Protein AF-A0A9E4BIH4-F1 (afdb_monomer_lite)

pLDDT: mean 83.3, std 16.97, range [26.47, 98.69]

Radius of gyration: 19.56 Å; chains: 1; bounding box: 43×48×50 Å

Foldseek 3Di:
DPDDDDDDDPLPPDDLDALVLQVVLVQFADPPPPDRQSGWDQKDKDFFDPVCALVNDLHSLFGMKIWTYRPQGLDIWIWTDNDPSDSDTHTGQTSDQPDLLAHDRHAEGLCLCHVQSWDAAEDRKIFGRDKGNWDWDQDPPVQKIKIWIWTQTPLGTWIWIWIANRSGHQDDVVSSGDPPTHTHRAQAEPAGNWDWDDAPRFIWIAGWLGWIKHFPDRVCNRDAPPPRDRDDYRIYTFPDGPSNVVCVVVVQADPVDVVTGFGWDNWDWDQDPVSFKIKIWTWTPPDVVIDIAIDIDGDDPPPRHDDDDDDDDDGDD

Secondary structure (DSSP, 8-state):
----------SSSS-SS-HHHHHHTT-SS-TTSSS-----EEEEEEEPPTTS-GGGSSSTT--EEEEEE-TT-SEEEEEEESSTT-S-PEEES-S----TTS-SSTTEEGGGT-TTSEEEEETTEEEEEEEEEEEEEEETTTTEEEEEEEEEETTEEEEEEEEESSSS--S-GGGT--TT-EE-SS--BSSSS-EEEEETTEEEEE-GGG-EEEESSTT-SSSPPTT--TTS-SEEE-S--HHHHHHHHTTSBSTTSGGGBT-EEEEEEEE-TTSSEEEEEEEETT-SS---EEEEEE--SS-SS--------PPP-

Structure (mmCIF, N/CA/C/O backbone):
data_AF-A0A9E4BIH4-F1
#
_entry.id   AF-A0A9E4BIH4-F1
#
loop_
_atom_site.group_PDB
_atom_site.id
_atom_site.type_symbol
_atom_site.label_atom_id
_atom_site.label_alt_id
_atom_site.label_comp_id
_atom_site.label_asym_id
_atom_site.label_entity_id
_atom_site.label_seq_id
_atom_site.pdbx_PDB_ins_code
_atom_site.Cartn_x
_atom_site.Cartn_y
_atom_site.Cartn_z
_atom_site.occupancy
_atom_site.B_iso_or_equiv
_atom_site.auth_seq_id
_atom_site.auth_comp_id
_atom_site.auth_asym_id
_atom_site.auth_atom_id
_atom_site.pdbx_PDB_model_num
ATOM 1 N N . MET A 1 1 ? -8.345 -24.250 -25.964 1.00 42.62 1 MET A N 1
ATOM 2 C CA . MET A 1 1 ? -8.417 -22.927 -25.323 1.00 42.62 1 MET A CA 1
ATOM 3 C C . MET A 1 1 ? -9.884 -22.653 -25.064 1.00 42.62 1 MET A C 1
ATOM 5 O O . MET A 1 1 ? -10.616 -22.412 -26.015 1.00 42.62 1 MET A O 1
ATOM 9 N N . SER A 1 2 ? -10.343 -22.868 -23.833 1.00 42.22 2 SER A N 1
ATOM 10 C CA . SER A 1 2 ? -11.682 -22.454 -23.413 1.00 42.22 2 SER A CA 1
ATOM 11 C C . SER A 1 2 ? -11.718 -20.931 -23.418 1.00 42.22 2 SER A C 1
ATOM 13 O O . SER A 1 2 ? -10.857 -20.296 -22.816 1.00 42.22 2 SER A O 1
ATOM 15 N N . GLU A 1 3 ? -12.660 -20.357 -24.153 1.00 42.28 3 GLU A N 1
ATOM 16 C CA . GLU A 1 3 ? -12.868 -18.915 -24.219 1.00 42.28 3 GLU A CA 1
ATOM 17 C C . GLU A 1 3 ? -13.318 -18.440 -22.829 1.00 42.28 3 GLU A C 1
ATOM 19 O O . GLU A 1 3 ? -14.402 -18.796 -22.367 1.00 42.28 3 GLU A O 1
ATOM 24 N N . VAL A 1 4 ? -12.451 -17.723 -22.110 1.00 47.28 4 VAL A N 1
ATOM 25 C CA . VAL A 1 4 ? -12.802 -17.159 -20.803 1.00 47.28 4 VAL A CA 1
ATOM 26 C C . VAL A 1 4 ? -13.760 -15.999 -21.046 1.00 47.28 4 VAL A C 1
ATOM 28 O O . VAL A 1 4 ? -13.369 -14.930 -21.510 1.00 47.28 4 VAL A O 1
ATOM 31 N N . THR A 1 5 ? -15.037 -16.206 -20.744 1.00 43.12 5 THR A N 1
ATOM 32 C CA . THR A 1 5 ? -16.046 -15.149 -20.791 1.00 43.12 5 THR A CA 1
ATOM 33 C C . THR A 1 5 ? -15.999 -14.342 -19.499 1.00 43.12 5 THR A C 1
ATOM 35 O O . THR A 1 5 ? -16.536 -14.773 -18.481 1.00 43.12 5 THR A O 1
ATOM 38 N N . TYR A 1 6 ? -15.382 -13.163 -19.530 1.00 47.50 6 TYR A N 1
ATOM 39 C CA . TYR A 1 6 ? -15.511 -12.174 -18.461 1.00 47.50 6 TYR A CA 1
ATOM 40 C C . TYR A 1 6 ? -16.608 -11.160 -18.808 1.00 47.50 6 TYR A C 1
ATOM 42 O O . TYR A 1 6 ? -16.825 -10.815 -19.971 1.00 47.50 6 TYR A O 1
ATOM 50 N N . ARG A 1 7 ? -17.316 -10.668 -17.788 1.00 47.75 7 ARG A N 1
ATOM 51 C CA . ARG A 1 7 ? -18.323 -9.613 -17.932 1.00 47.75 7 ARG A CA 1
ATOM 52 C C . ARG A 1 7 ? -17.860 -8.392 -17.149 1.00 47.75 7 ARG A C 1
ATOM 54 O O . ARG A 1 7 ? -17.782 -8.428 -15.927 1.00 47.75 7 ARG A O 1
ATOM 61 N N . VAL A 1 8 ? -17.544 -7.313 -17.861 1.00 57.03 8 VAL A N 1
ATOM 62 C CA . VAL A 1 8 ? -17.276 -6.010 -17.243 1.00 57.03 8 VAL A CA 1
ATOM 63 C C . VAL A 1 8 ? -18.603 -5.280 -17.105 1.00 57.03 8 VAL A C 1
ATOM 65 O O . VAL A 1 8 ? -19.233 -4.925 -18.102 1.00 57.03 8 VAL A O 1
ATOM 68 N N . GLU A 1 9 ? -19.041 -5.056 -15.871 1.00 60.88 9 GLU A N 1
ATOM 69 C CA . GLU A 1 9 ? -20.258 -4.303 -15.581 1.00 60.88 9 GLU A CA 1
ATOM 70 C C . GLU A 1 9 ? -19.911 -3.007 -14.865 1.00 60.88 9 GLU A C 1
ATOM 72 O O . GLU A 1 9 ? -19.199 -2.988 -13.861 1.00 60.88 9 GLU A O 1
ATOM 77 N N . LYS A 1 10 ? -20.443 -1.894 -15.370 1.00 63.91 10 LYS A N 1
ATOM 78 C CA . LYS A 1 10 ? -20.375 -0.631 -14.647 1.00 63.91 10 LYS A CA 1
ATOM 79 C C . LYS A 1 10 ? -21.415 -0.681 -13.536 1.00 63.91 10 LYS A C 1
ATOM 81 O O . LYS A 1 10 ? -22.599 -0.535 -13.818 1.00 63.91 10 LYS A O 1
ATOM 86 N N . LEU A 1 11 ? -20.963 -0.849 -12.297 1.00 69.19 11 LEU A N 1
ATOM 87 C CA . LEU A 1 11 ? -21.851 -1.103 -11.167 1.00 69.19 11 LEU A CA 1
ATOM 88 C C . LEU A 1 11 ? -22.938 -0.013 -10.999 1.00 69.19 11 LEU A C 1
ATOM 90 O O . LEU A 1 11 ? -24.119 -0.345 -10.932 1.00 69.19 11 LEU A O 1
ATOM 94 N N . HIS A 1 12 ? -22.584 1.286 -10.976 1.00 67.62 12 HIS A N 1
ATOM 95 C CA . HIS A 1 12 ? -23.546 2.352 -10.589 1.00 67.62 12 HIS A CA 1
ATOM 96 C C . HIS A 1 12 ? -23.521 3.623 -11.451 1.00 67.62 12 HIS A C 1
ATOM 98 O O . HIS A 1 12 ? -24.116 4.641 -11.099 1.00 67.62 12 HIS A O 1
ATOM 104 N N . GLY A 1 13 ? -22.808 3.632 -12.580 1.00 69.50 13 GLY A N 1
ATOM 105 C CA . GLY A 1 13 ? -22.765 4.799 -13.475 1.00 69.50 13 GLY A CA 1
ATOM 106 C C . GLY A 1 13 ? -21.946 6.004 -12.969 1.00 69.50 13 GLY A C 1
ATOM 107 O O . GLY A 1 13 ? -21.526 6.816 -13.7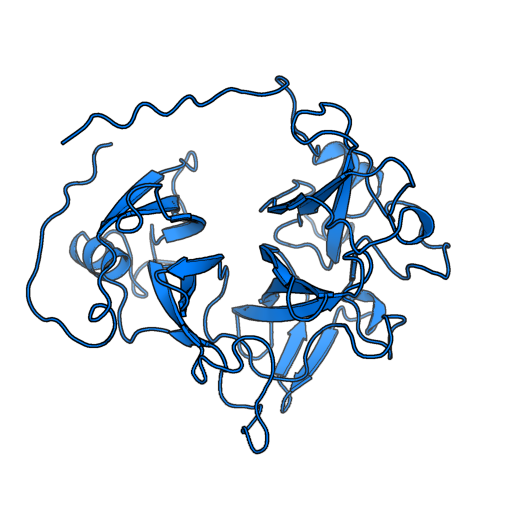98 1.00 69.50 13 GLY A O 1
ATOM 108 N N . ARG A 1 14 ? -21.658 6.086 -11.663 1.00 71.69 14 ARG A N 1
ATOM 109 C CA . ARG A 1 14 ? -20.930 7.166 -10.970 1.00 71.69 14 ARG A CA 1
ATOM 110 C C . ARG A 1 14 ? -19.632 6.648 -10.320 1.00 71.69 14 ARG A C 1
ATOM 112 O O . ARG A 1 14 ? -19.540 5.442 -10.089 1.00 71.69 14 ARG A O 1
ATOM 119 N N . PRO A 1 15 ? -18.632 7.512 -10.053 1.00 72.88 15 PRO A N 1
ATOM 120 C CA . PRO A 1 15 ? -17.458 7.135 -9.264 1.00 72.88 15 PRO A CA 1
ATOM 121 C C . PRO A 1 15 ? -17.858 6.682 -7.855 1.00 72.88 15 PRO A C 1
ATOM 123 O O . PRO A 1 15 ? -18.739 7.292 -7.257 1.00 72.88 15 PRO A O 1
ATOM 126 N N . ILE A 1 16 ? -17.195 5.646 -7.332 1.00 73.81 16 ILE A N 1
ATOM 127 C CA . ILE A 1 16 ? -17.392 5.160 -5.955 1.00 73.81 16 ILE A CA 1
ATOM 128 C C . ILE A 1 16 ? -16.900 6.196 -4.930 1.00 73.81 16 ILE A C 1
ATOM 130 O O . ILE A 1 16 ? -17.558 6.458 -3.930 1.00 73.81 16 ILE A O 1
ATOM 134 N N . VAL A 1 17 ? -15.751 6.816 -5.212 1.00 71.00 17 VAL A N 1
ATOM 135 C CA . VAL A 1 17 ? -15.247 7.998 -4.508 1.00 71.00 17 VAL A CA 1
ATOM 136 C C . VAL A 1 17 ? -14.987 9.072 -5.555 1.00 71.00 17 VAL A C 1
ATOM 138 O O . VAL A 1 17 ? -14.247 8.843 -6.514 1.00 71.00 17 VAL A O 1
ATOM 141 N N . ASP A 1 18 ? -15.603 10.240 -5.391 1.00 71.25 18 ASP A N 1
ATOM 142 C CA . ASP A 1 18 ? -15.412 11.377 -6.288 1.00 71.25 18 ASP A CA 1
ATOM 143 C C . ASP A 1 18 ? -14.262 12.267 -5.790 1.00 71.25 18 ASP A C 1
ATOM 145 O O . ASP A 1 18 ? -14.143 12.591 -4.605 1.00 71.25 18 ASP A O 1
ATOM 149 N N . GLY A 1 19 ? -13.420 12.734 -6.713 1.00 65.69 19 GLY A N 1
ATOM 150 C CA . GLY A 1 19 ? -12.407 13.730 -6.393 1.00 65.69 19 GLY A CA 1
ATOM 151 C C . GLY A 1 19 ? -12.990 15.060 -5.902 1.00 65.69 19 GLY A C 1
ATOM 152 O O . GLY A 1 19 ? -12.287 15.842 -5.256 1.00 65.69 19 GLY A O 1
ATOM 153 N N . SER A 1 20 ? -14.272 15.340 -6.169 1.00 71.56 20 SER A N 1
ATOM 154 C CA . SER A 1 20 ? -14.983 16.472 -5.568 1.00 71.56 20 SER A CA 1
ATOM 155 C C . SER A 1 20 ? -15.131 16.326 -4.047 1.00 71.56 20 SER A C 1
ATOM 157 O O . SER A 1 20 ? -14.879 17.299 -3.330 1.00 71.56 20 SER A O 1
ATOM 159 N N . ASP A 1 21 ? -15.409 15.121 -3.542 1.00 72.81 21 ASP A N 1
ATOM 160 C CA . ASP A 1 21 ? -15.479 14.835 -2.106 1.00 72.81 21 ASP A CA 1
ATOM 161 C C . ASP A 1 21 ? -14.114 14.974 -1.445 1.00 72.81 21 ASP A C 1
ATOM 163 O O . ASP A 1 21 ? -13.985 15.644 -0.419 1.00 72.81 21 ASP A O 1
ATOM 167 N N . VAL A 1 22 ? -13.072 14.439 -2.083 1.00 71.81 22 VAL A N 1
ATOM 168 C CA . VAL A 1 22 ? -11.684 14.554 -1.613 1.00 71.81 22 VAL A CA 1
ATOM 169 C C . VAL A 1 22 ? -11.251 16.020 -1.486 1.00 71.81 22 VAL A C 1
ATOM 171 O O . VAL A 1 22 ? -10.606 16.403 -0.504 1.00 71.81 22 VAL A O 1
ATOM 174 N N . ARG A 1 23 ? -11.631 16.869 -2.453 1.00 73.31 23 ARG A N 1
ATOM 175 C CA . ARG A 1 23 ? -11.381 18.321 -2.407 1.00 73.31 23 ARG A CA 1
ATOM 176 C C . ARG A 1 23 ? -12.194 19.001 -1.308 1.00 73.31 23 ARG A C 1
ATOM 178 O O . ARG A 1 23 ? -11.628 19.759 -0.521 1.00 73.31 23 ARG A O 1
ATOM 185 N N . ARG A 1 24 ? -13.500 18.726 -1.233 1.00 75.94 24 ARG A N 1
ATOM 186 C CA . ARG A 1 24 ? -14.423 19.313 -0.247 1.00 75.94 24 ARG A CA 1
ATOM 187 C C . ARG A 1 24 ? -13.993 19.007 1.186 1.00 75.94 24 ARG A C 1
ATOM 189 O O . ARG A 1 24 ? -14.020 19.895 2.032 1.00 75.94 24 ARG A O 1
ATOM 196 N N . LEU A 1 25 ? -13.567 17.774 1.439 1.00 74.81 25 LEU A N 1
ATOM 197 C CA . LEU A 1 25 ? -13.139 17.298 2.754 1.00 74.81 25 LEU A CA 1
ATOM 198 C C . LEU A 1 25 ? -11.668 17.615 3.057 1.00 74.81 25 LEU A C 1
ATOM 200 O O . LEU A 1 25 ? -11.197 17.300 4.146 1.00 74.81 25 LEU A O 1
ATOM 204 N N . ARG A 1 26 ? -10.950 18.260 2.123 1.00 71.19 26 ARG A N 1
ATOM 205 C CA . ARG A 1 26 ? -9.526 18.631 2.242 1.00 71.19 26 ARG A CA 1
ATOM 206 C C . ARG A 1 26 ? -8.611 17.451 2.582 1.00 71.19 26 ARG A C 1
ATOM 208 O O . ARG A 1 26 ? -7.589 17.617 3.244 1.00 71.19 26 ARG A O 1
ATOM 215 N N . ILE A 1 27 ? -8.981 16.270 2.102 1.00 68.25 27 ILE A N 1
ATOM 216 C CA . ILE A 1 27 ? -8.189 15.047 2.241 1.00 68.25 27 ILE A CA 1
ATOM 217 C C . ILE A 1 27 ? -7.275 14.837 1.015 1.00 68.25 27 ILE A C 1
ATOM 219 O O . ILE A 1 27 ? -6.392 13.999 1.031 1.00 68.25 27 ILE A O 1
ATOM 223 N N . GLY A 1 28 ? -7.412 15.637 -0.049 1.00 62.94 28 GLY A N 1
ATOM 224 C CA . GLY A 1 28 ? -6.502 15.610 -1.205 1.00 62.94 28 GLY A CA 1
ATOM 225 C C . GLY A 1 28 ? -5.075 16.110 -0.922 1.00 62.94 28 GLY A C 1
ATOM 226 O O . GLY A 1 28 ? -4.737 16.504 0.193 1.00 62.94 28 GLY A O 1
ATOM 227 N N . ALA A 1 29 ? -4.237 16.124 -1.968 1.00 58.25 29 ALA A N 1
ATOM 228 C CA . ALA A 1 29 ? -2.904 16.734 -1.921 1.00 58.25 29 ALA A CA 1
ATOM 229 C C . ALA A 1 29 ? -2.959 18.172 -1.370 1.00 58.25 29 ALA A C 1
ATOM 231 O O . ALA A 1 29 ? -3.958 18.858 -1.580 1.00 58.25 29 ALA A O 1
ATOM 232 N N . ASP A 1 30 ? -1.890 18.605 -0.686 1.00 57.38 30 ASP A N 1
ATOM 233 C CA . ASP A 1 30 ? -1.785 19.898 0.009 1.00 57.38 30 ASP A CA 1
ATOM 234 C C . ASP A 1 30 ? -2.535 21.036 -0.717 1.00 57.38 30 ASP A C 1
ATOM 236 O O . ASP A 1 30 ? -2.212 21.319 -1.876 1.00 57.38 30 ASP A O 1
ATOM 240 N N . PRO A 1 31 ? -3.514 21.704 -0.069 1.00 52.06 31 PRO A N 1
ATOM 241 C CA . PRO A 1 31 ? -4.276 22.782 -0.693 1.00 52.06 31 PRO A CA 1
ATOM 242 C C . PRO A 1 31 ? -3.422 23.961 -1.167 1.00 52.06 31 PRO A C 1
ATOM 244 O O . PRO A 1 31 ? -3.882 24.729 -2.009 1.00 52.06 31 PRO A O 1
ATOM 247 N N . ASN A 1 32 ? -2.185 24.086 -0.674 1.00 53.12 32 ASN A N 1
ATOM 248 C CA . ASN A 1 32 ? -1.232 25.096 -1.127 1.00 53.12 32 ASN A CA 1
ATOM 249 C C . ASN A 1 32 ? -0.462 24.697 -2.402 1.00 53.12 32 ASN A C 1
ATOM 251 O O . ASN A 1 32 ? 0.230 25.534 -2.985 1.00 53.12 32 ASN A O 1
ATOM 255 N N . ARG A 1 33 ? -0.566 23.446 -2.882 1.00 58.84 33 ARG A N 1
ATOM 256 C CA . ARG A 1 33 ? 0.021 23.048 -4.171 1.00 58.84 33 ARG A CA 1
ATOM 257 C C . ARG A 1 33 ? -0.802 23.642 -5.314 1.00 58.84 33 ARG A C 1
ATOM 259 O O . ARG A 1 33 ? -2.023 23.522 -5.356 1.00 58.84 33 ARG A O 1
ATOM 266 N N . SER A 1 34 ? -0.110 24.215 -6.301 1.00 46.94 34 SER A N 1
ATOM 267 C CA . SER A 1 34 ? -0.684 24.945 -7.450 1.00 46.94 34 SER A CA 1
ATOM 268 C C . SER A 1 34 ? -1.696 24.156 -8.297 1.00 46.94 34 SER A C 1
ATOM 270 O O . SER A 1 34 ? -2.416 24.740 -9.105 1.00 46.94 34 SER A O 1
ATOM 272 N N . ARG A 1 35 ? -1.776 22.831 -8.113 1.00 52.88 35 ARG A N 1
ATOM 273 C CA . ARG A 1 35 ? -2.849 21.966 -8.613 1.00 52.88 35 ARG A CA 1
ATOM 274 C C . ARG A 1 35 ? -3.284 21.010 -7.502 1.00 52.88 35 ARG A C 1
ATOM 276 O O . ARG A 1 35 ? -2.647 19.980 -7.290 1.00 52.88 35 ARG A O 1
ATOM 283 N N . LEU A 1 36 ? -4.394 21.326 -6.839 1.00 49.56 36 LEU A N 1
ATOM 284 C CA . LEU A 1 36 ? -5.138 20.390 -5.993 1.00 49.56 36 LEU A CA 1
ATOM 285 C C . LEU A 1 36 ? -5.649 19.226 -6.859 1.00 49.56 36 LEU A C 1
ATOM 287 O O . LEU A 1 36 ? -6.734 19.286 -7.440 1.00 49.56 36 LEU A O 1
ATOM 291 N N . ARG A 1 37 ? -4.851 18.160 -6.980 1.00 57.38 37 ARG A N 1
ATOM 292 C CA . ARG A 1 37 ? -5.302 16.894 -7.567 1.00 57.38 37 ARG A CA 1
ATOM 293 C C . ARG A 1 37 ? -6.042 16.111 -6.487 1.00 57.38 37 ARG A C 1
ATOM 295 O O . ARG A 1 37 ? -5.437 15.599 -5.546 1.00 57.38 37 ARG A O 1
ATOM 302 N N . GLY A 1 38 ? -7.366 16.101 -6.600 1.00 53.66 38 GLY A N 1
ATOM 303 C CA . GLY A 1 38 ? -8.265 15.456 -5.644 1.00 53.66 38 GLY A CA 1
ATOM 304 C C . GLY A 1 38 ? -8.715 14.065 -6.061 1.00 53.66 38 GLY A C 1
ATOM 305 O O . GLY A 1 38 ? -9.525 13.483 -5.367 1.00 53.66 38 GLY A O 1
ATOM 306 N N . ASP A 1 39 ? -8.261 13.540 -7.191 1.00 68.25 39 ASP A N 1
ATOM 307 C CA . ASP A 1 39 ? -8.846 12.312 -7.718 1.00 68.25 39 ASP A CA 1
ATOM 308 C C . ASP A 1 39 ? -8.462 11.123 -6.828 1.00 68.25 39 ASP A C 1
ATOM 310 O O . ASP A 1 39 ? -7.300 10.975 -6.438 1.00 68.25 39 ASP A O 1
ATOM 314 N N . ALA A 1 40 ? -9.458 10.312 -6.467 1.00 71.19 40 ALA A N 1
ATOM 315 C CA . ALA A 1 40 ? -9.238 9.051 -5.780 1.00 71.19 40 ALA A CA 1
ATOM 316 C C . ALA A 1 40 ? -8.638 8.063 -6.782 1.00 71.19 40 ALA A C 1
ATOM 318 O O . ALA A 1 40 ? -9.236 7.763 -7.815 1.00 71.19 40 ALA A O 1
ATOM 319 N N . MET A 1 41 ? -7.432 7.592 -6.493 1.00 79.12 41 MET A N 1
ATOM 320 C CA . MET A 1 41 ? -6.667 6.716 -7.367 1.00 79.12 41 MET A CA 1
ATOM 321 C C . MET A 1 41 ? -6.278 5.445 -6.623 1.00 79.12 41 MET A C 1
ATOM 323 O O . MET A 1 41 ? -6.167 5.434 -5.393 1.00 79.12 41 MET A O 1
ATOM 327 N N . PHE A 1 42 ? -6.017 4.401 -7.410 1.00 83.31 42 PHE A N 1
ATOM 328 C CA . PHE A 1 42 ? -5.483 3.123 -6.943 1.00 83.31 42 PHE A CA 1
ATOM 329 C C . PHE A 1 42 ? -6.344 2.477 -5.846 1.00 83.31 42 PHE A C 1
ATOM 331 O O . PHE A 1 42 ? -5.860 2.284 -4.730 1.00 83.31 42 PHE A O 1
ATOM 338 N N . PRO A 1 43 ? -7.637 2.222 -6.121 1.00 88.88 43 PRO A N 1
ATOM 339 C CA . PRO A 1 43 ? -8.510 1.642 -5.123 1.00 88.88 43 PRO A CA 1
ATOM 340 C C . PRO A 1 43 ? -8.105 0.196 -4.825 1.00 88.88 43 PRO A C 1
ATOM 342 O O . PRO A 1 43 ? -7.888 -0.581 -5.753 1.00 88.88 43 PRO A O 1
ATOM 345 N N . THR A 1 44 ? -8.107 -0.166 -3.547 1.00 93.56 44 THR A N 1
ATOM 346 C CA . THR A 1 44 ? -8.109 -1.562 -3.100 1.00 93.56 44 THR A CA 1
ATOM 347 C C . THR A 1 44 ? -9.343 -1.800 -2.252 1.00 93.56 44 THR A C 1
ATOM 349 O O . THR A 1 44 ? -9.581 -1.061 -1.300 1.00 93.56 44 THR A O 1
ATOM 352 N N . VAL A 1 45 ? -10.132 -2.817 -2.598 1.00 94.50 45 VAL A N 1
ATOM 353 C CA . VAL A 1 45 ? -11.328 -3.203 -1.845 1.00 94.50 45 VAL A CA 1
ATOM 354 C C . VAL A 1 45 ? -11.072 -4.524 -1.141 1.00 94.50 45 VAL A C 1
ATOM 356 O O . VAL A 1 45 ? -10.663 -5.491 -1.777 1.00 94.50 45 VAL A O 1
ATOM 359 N N . VAL A 1 46 ? -11.368 -4.577 0.153 1.00 96.94 46 VAL A N 1
ATOM 360 C CA . VAL A 1 46 ? -11.305 -5.799 0.959 1.00 96.94 46 VAL A CA 1
ATOM 361 C C . VAL A 1 46 ? -12.640 -6.039 1.650 1.00 96.94 46 VAL A C 1
ATOM 363 O O . VAL A 1 46 ? -13.318 -5.098 2.077 1.00 96.94 46 VAL A O 1
ATOM 366 N N . ARG A 1 47 ? -13.022 -7.311 1.782 1.00 98.06 47 ARG A N 1
ATOM 367 C CA . ARG A 1 47 ? -14.072 -7.715 2.720 1.00 98.06 47 ARG A CA 1
ATOM 368 C C . ARG A 1 47 ? -13.479 -7.682 4.125 1.00 98.06 47 ARG A C 1
ATOM 370 O O . ARG A 1 47 ? -12.383 -8.190 4.340 1.00 98.06 47 ARG A O 1
ATOM 377 N N . ILE A 1 48 ? -14.200 -7.097 5.072 1.00 98.50 48 ILE A N 1
ATOM 378 C CA . ILE A 1 48 ? -13.801 -7.103 6.479 1.00 98.50 48 ILE A CA 1
ATOM 379 C C . ILE A 1 48 ? -13.927 -8.546 6.988 1.00 98.50 48 ILE A C 1
ATOM 381 O O . ILE A 1 48 ? -14.994 -9.147 6.817 1.00 98.50 48 ILE A O 1
ATOM 385 N N . PRO A 1 49 ? -12.877 -9.121 7.589 1.00 97.94 49 PRO A N 1
ATOM 386 C CA . PRO A 1 49 ? -12.916 -10.492 8.061 1.00 97.94 49 PRO A CA 1
ATOM 387 C C . PRO A 1 49 ? -13.737 -10.606 9.346 1.00 97.94 49 PRO A C 1
ATOM 389 O O . PRO A 1 49 ? -13.878 -9.658 10.126 1.00 97.94 49 PRO A O 1
ATOM 392 N N . ASP A 1 50 ? -14.279 -11.797 9.581 1.00 96.94 50 ASP A N 1
ATOM 393 C CA . ASP A 1 50 ? -15.255 -12.033 10.647 1.00 96.94 50 ASP A CA 1
ATOM 394 C C . ASP A 1 50 ? -14.643 -11.879 12.055 1.00 96.94 50 ASP A C 1
ATOM 396 O O . ASP A 1 50 ? -15.362 -11.617 13.020 1.00 96.94 50 ASP A O 1
ATOM 400 N N . TRP A 1 51 ? -13.314 -11.986 12.179 1.00 98.06 51 TRP A N 1
ATOM 401 C CA . TRP A 1 51 ? -12.599 -11.763 13.437 1.00 98.06 51 TRP A CA 1
ATOM 402 C C . TRP A 1 51 ? -12.498 -10.285 13.839 1.00 98.06 51 TRP A C 1
ATOM 404 O O . TRP A 1 51 ? -12.157 -10.015 14.991 1.00 98.06 51 TRP A O 1
ATOM 414 N N . VAL A 1 52 ? -12.824 -9.331 12.953 1.00 98.25 52 VAL A N 1
ATOM 415 C CA . VAL A 1 52 ? -13.010 -7.921 13.332 1.00 98.25 52 VAL A CA 1
ATOM 416 C C . VAL A 1 52 ? -14.437 -7.745 13.855 1.00 98.25 52 VAL A C 1
ATOM 418 O O . VAL A 1 52 ? -15.396 -7.761 13.064 1.00 98.25 52 VAL A O 1
ATOM 421 N N . PRO A 1 53 ? -14.619 -7.552 15.172 1.00 97.38 53 PRO A N 1
ATOM 422 C CA . PRO A 1 53 ? -15.949 -7.441 15.742 1.00 97.38 53 PRO A CA 1
ATOM 423 C C . PRO A 1 53 ? -16.592 -6.107 15.342 1.00 97.38 53 PRO A C 1
ATOM 425 O O . PRO A 1 53 ? -15.901 -5.121 15.099 1.00 97.38 53 PRO A O 1
ATOM 428 N N . ALA A 1 54 ? -17.925 -6.061 15.282 1.00 96.94 54 ALA A N 1
ATOM 429 C CA . ALA A 1 54 ? -18.669 -4.910 14.759 1.00 96.94 54 ALA A CA 1
ATOM 430 C C . ALA A 1 54 ? -18.318 -3.574 15.447 1.00 96.94 54 ALA A C 1
ATOM 432 O O . ALA A 1 54 ? -18.296 -2.536 14.792 1.00 96.94 54 ALA A O 1
ATOM 433 N N . GLN A 1 55 ? -17.997 -3.594 16.745 1.00 94.56 55 GLN A N 1
ATOM 434 C CA . GLN A 1 55 ? -17.591 -2.401 17.496 1.00 94.56 55 GLN A CA 1
ATOM 435 C C . GLN A 1 55 ? -16.202 -1.853 17.129 1.00 94.56 55 GLN A C 1
ATOM 437 O O . GLN A 1 55 ? -15.942 -0.680 17.387 1.00 94.56 55 GLN A O 1
ATOM 442 N N . ASP A 1 56 ? -15.340 -2.676 16.526 1.00 94.25 56 ASP A N 1
ATOM 443 C CA . ASP A 1 56 ? -13.988 -2.291 16.096 1.00 94.25 56 ASP A CA 1
ATOM 444 C C . ASP A 1 56 ? -13.956 -1.907 14.603 1.00 94.25 56 ASP A C 1
ATOM 446 O O . ASP A 1 56 ? -12.897 -1.590 14.057 1.00 94.25 56 ASP A O 1
ATOM 450 N N . ARG A 1 57 ? -15.112 -1.941 13.925 1.00 96.25 57 ARG A N 1
ATOM 451 C CA . ARG A 1 57 ? -15.263 -1.518 12.528 1.00 96.25 57 ARG A CA 1
ATOM 452 C C . ARG A 1 57 ? -15.489 -0.011 12.423 1.00 96.25 57 ARG A C 1
ATOM 454 O O . ARG A 1 57 ? -15.895 0.644 13.380 1.00 96.25 57 ARG A O 1
ATOM 461 N N . ALA A 1 58 ? -15.309 0.533 11.217 1.00 94.38 58 ALA A N 1
ATOM 462 C CA . ALA A 1 58 ? -15.637 1.932 10.915 1.00 94.38 58 ALA A CA 1
ATOM 463 C C . ALA A 1 58 ? -17.105 2.274 11.234 1.00 94.38 58 ALA A C 1
ATOM 465 O O . ALA A 1 58 ? -17.423 3.396 11.627 1.00 94.38 58 ALA A O 1
ATOM 466 N N . HIS A 1 59 ? -17.987 1.288 11.059 1.00 95.12 59 HIS A N 1
ATOM 467 C CA . HIS A 1 59 ? -19.390 1.302 11.446 1.00 95.12 59 HIS A CA 1
ATOM 468 C C . HIS A 1 59 ? -19.841 -0.145 11.719 1.00 95.12 59 HIS A C 1
ATOM 470 O O . HIS A 1 59 ? -19.348 -1.043 11.031 1.00 95.12 59 HIS A O 1
ATOM 476 N N . PRO A 1 60 ? -20.783 -0.402 12.650 1.00 96.25 60 PRO A N 1
ATOM 477 C CA . PRO A 1 60 ? -21.261 -1.760 12.935 1.00 96.25 60 PRO A CA 1
ATOM 478 C C . PRO A 1 60 ? -21.783 -2.529 11.712 1.00 96.25 60 PRO A C 1
ATOM 480 O O . PRO A 1 60 ? -21.624 -3.744 11.648 1.00 96.25 60 PRO A O 1
ATOM 483 N N . ASP A 1 61 ? -22.342 -1.815 10.731 1.00 96.81 61 ASP A N 1
ATOM 484 C CA . ASP A 1 61 ? -22.885 -2.397 9.491 1.00 96.81 61 ASP A CA 1
ATOM 485 C C . ASP A 1 61 ? -21.846 -2.543 8.364 1.00 96.81 61 ASP A C 1
ATOM 487 O O . ASP A 1 61 ? -22.160 -3.045 7.285 1.00 96.81 61 ASP A O 1
ATOM 491 N N . ALA A 1 62 ? -20.609 -2.083 8.570 1.00 97.75 62 ALA A N 1
ATOM 492 C CA . ALA A 1 62 ? -19.581 -2.173 7.543 1.00 97.75 62 ALA A CA 1
ATOM 493 C C . ALA A 1 62 ? -19.234 -3.642 7.260 1.00 97.75 62 ALA A C 1
ATOM 495 O O . ALA A 1 62 ? -18.943 -4.404 8.185 1.00 97.75 62 ALA A O 1
ATOM 496 N N . ASN A 1 63 ? -19.196 -4.009 5.977 1.00 98.00 63 ASN A N 1
ATOM 497 C CA . ASN A 1 63 ? -18.733 -5.317 5.496 1.00 98.00 63 ASN A CA 1
ATOM 498 C C . ASN A 1 63 ? -17.533 -5.206 4.549 1.00 98.00 63 ASN A C 1
ATOM 500 O O . ASN A 1 63 ? -16.810 -6.184 4.367 1.00 98.00 63 ASN A O 1
ATOM 504 N N . TYR A 1 64 ? -17.308 -4.032 3.958 1.00 97.88 64 TYR A N 1
ATOM 505 C CA . TYR A 1 64 ? -16.228 -3.781 3.012 1.00 97.88 64 TYR A CA 1
ATOM 506 C C . TYR A 1 64 ? -15.511 -2.476 3.330 1.00 97.88 64 TYR A C 1
ATOM 508 O O . TYR A 1 64 ? -16.149 -1.483 3.688 1.00 97.88 64 TYR A O 1
ATOM 516 N N . TYR A 1 65 ? -14.195 -2.476 3.125 1.00 97.88 65 TYR A N 1
ATOM 517 C CA . TYR A 1 65 ? -13.364 -1.276 3.104 1.00 97.88 65 TYR A CA 1
ATOM 518 C C . TYR A 1 65 ? -12.771 -1.076 1.716 1.00 97.88 65 TYR A C 1
ATOM 520 O O . TYR A 1 65 ? -12.308 -2.024 1.088 1.00 97.88 65 TYR A O 1
ATOM 528 N N . LEU A 1 66 ? -12.770 0.172 1.259 1.00 95.25 66 LEU A N 1
ATOM 529 C CA . LEU A 1 66 ? -12.125 0.632 0.040 1.00 95.25 66 LEU A CA 1
ATOM 530 C C . LEU A 1 66 ? -11.056 1.642 0.421 1.00 95.25 66 LEU A C 1
ATOM 532 O O . LEU A 1 66 ? -11.370 2.727 0.903 1.00 95.25 66 LEU A O 1
ATOM 536 N N . TYR A 1 67 ? -9.802 1.302 0.165 1.00 94.69 67 TYR A N 1
ATOM 537 C CA . TYR A 1 67 ? -8.650 2.166 0.372 1.00 94.69 67 TYR A CA 1
ATOM 538 C C . TYR A 1 67 ? -8.284 2.865 -0.923 1.00 94.69 67 TYR A C 1
ATOM 540 O O . TYR A 1 67 ? -8.271 2.240 -1.977 1.00 94.69 67 TYR A O 1
ATOM 548 N N . CYS A 1 68 ? -7.965 4.152 -0.864 1.00 91.00 68 CYS A N 1
ATOM 549 C CA . CYS A 1 68 ? -7.536 4.915 -2.033 1.00 91.00 68 CYS A CA 1
ATOM 550 C C . CYS A 1 68 ? -6.632 6.075 -1.622 1.00 91.00 68 CYS A C 1
ATOM 552 O O . CYS A 1 68 ? -6.587 6.473 -0.456 1.00 91.00 68 CYS A O 1
ATOM 554 N N . ALA A 1 69 ? -5.939 6.662 -2.591 1.00 87.62 69 ALA A N 1
ATOM 555 C CA . ALA A 1 69 ? -5.098 7.825 -2.351 1.00 87.62 69 ALA A CA 1
ATOM 556 C C . ALA A 1 69 ? -5.157 8.814 -3.510 1.00 87.62 69 ALA A C 1
ATOM 558 O O . ALA A 1 69 ? -5.474 8.450 -4.639 1.00 87.62 69 ALA A O 1
ATOM 559 N N . SER A 1 70 ? -4.766 10.060 -3.249 1.00 81.00 70 SER A N 1
ATOM 560 C CA . SER A 1 70 ? -4.339 10.957 -4.324 1.00 81.00 70 SER A CA 1
ATOM 561 C C . SER A 1 70 ? -2.874 10.669 -4.639 1.00 81.00 70 SER A C 1
ATOM 563 O O . SER A 1 70 ? -2.066 10.500 -3.728 1.00 81.00 70 SER A O 1
ATOM 565 N N . HIS A 1 71 ? -2.495 10.667 -5.918 1.00 73.00 71 HIS A N 1
ATOM 566 C CA . HIS A 1 71 ? -1.113 10.409 -6.345 1.00 73.00 71 HIS A CA 1
ATOM 567 C C . HIS A 1 71 ? -0.066 11.341 -5.696 1.00 73.00 71 HIS A C 1
ATOM 569 O O . HIS A 1 71 ? 1.105 10.992 -5.598 1.00 73.00 71 HIS A O 1
ATOM 575 N N . HIS A 1 72 ? -0.481 12.525 -5.238 1.00 76.00 72 HIS A N 1
ATOM 576 C CA . HIS A 1 72 ? 0.385 13.490 -4.551 1.00 76.00 72 HIS A CA 1
ATOM 577 C C . HIS A 1 72 ? -0.102 13.825 -3.134 1.00 76.00 72 HIS A C 1
ATOM 579 O O . HIS A 1 72 ? 0.249 14.879 -2.600 1.00 76.00 72 HIS A O 1
ATOM 585 N N . GLY A 1 73 ? -0.951 12.968 -2.563 1.00 80.75 73 GLY A N 1
ATOM 586 C CA . GLY A 1 73 ? -1.449 13.085 -1.198 1.00 80.75 73 GLY A CA 1
ATOM 587 C C . GLY A 1 73 ? -0.426 12.616 -0.170 1.00 80.75 73 GLY A C 1
ATOM 588 O O . GLY A 1 73 ? 0.472 11.834 -0.469 1.00 80.75 73 GLY A O 1
ATOM 589 N N . THR A 1 74 ? -0.569 13.090 1.062 1.00 87.44 74 THR A N 1
ATOM 590 C CA . THR A 1 74 ? 0.263 12.668 2.202 1.00 87.44 74 THR A CA 1
ATOM 591 C C . THR A 1 74 ? -0.404 11.571 3.022 1.00 87.44 74 THR A C 1
ATOM 593 O O . THR A 1 74 ? 0.127 11.183 4.058 1.00 87.44 74 THR A O 1
ATOM 596 N N . SER A 1 75 ? -1.581 11.119 2.593 1.00 89.88 75 SER A N 1
ATOM 597 C CA . SER A 1 75 ? -2.429 10.204 3.341 1.00 89.88 75 SER A CA 1
ATOM 598 C C . SER A 1 75 ? -3.125 9.184 2.448 1.00 89.88 75 SER A C 1
ATOM 600 O O . SER A 1 75 ? -3.420 9.448 1.278 1.00 89.88 75 SER A O 1
ATOM 602 N N . ILE A 1 76 ? -3.407 8.024 3.037 1.00 92.88 76 ILE A N 1
ATOM 603 C CA . ILE A 1 76 ? -4.289 6.993 2.493 1.00 92.88 76 ILE A CA 1
ATOM 604 C C . ILE A 1 76 ? -5.662 7.142 3.141 1.00 92.88 76 ILE A C 1
ATOM 606 O O . ILE A 1 76 ? -5.787 7.180 4.367 1.00 92.88 76 ILE A O 1
ATOM 610 N N . HIS A 1 77 ? -6.701 7.218 2.316 1.00 91.25 77 HIS A N 1
ATOM 611 C CA . HIS A 1 77 ? -8.085 7.299 2.771 1.00 91.25 77 HIS A CA 1
ATOM 612 C C . HIS A 1 77 ? -8.759 5.949 2.668 1.00 91.25 77 HIS A C 1
ATOM 614 O O . HIS A 1 77 ? -8.350 5.092 1.884 1.00 91.25 77 HIS A O 1
ATOM 620 N N . MET A 1 78 ? -9.833 5.809 3.430 1.00 93.38 78 MET A N 1
ATOM 621 C CA . MET A 1 78 ? -10.693 4.648 3.387 1.00 93.38 78 MET A CA 1
ATOM 622 C C . MET A 1 78 ? -12.150 5.103 3.323 1.00 93.38 78 MET A C 1
ATOM 624 O O . MET A 1 78 ? -12.524 6.103 3.939 1.00 93.38 78 MET A O 1
ATOM 628 N N . ALA A 1 79 ? -12.960 4.387 2.557 1.00 93.00 79 ALA A N 1
ATOM 629 C CA . ALA A 1 79 ? -14.409 4.435 2.632 1.00 93.00 79 ALA A CA 1
ATOM 630 C C . ALA A 1 79 ? -14.945 3.042 2.966 1.00 93.00 79 ALA A C 1
ATOM 632 O O . ALA A 1 79 ? -14.322 2.041 2.616 1.00 93.00 79 ALA A O 1
ATOM 633 N N . TRP A 1 80 ? -16.104 2.965 3.608 1.00 95.44 80 TRP A N 1
ATOM 634 C CA . TRP A 1 80 ? -16.738 1.696 3.948 1.00 95.44 80 TRP A CA 1
ATOM 635 C C . TRP A 1 80 ? -18.131 1.572 3.339 1.00 95.44 80 TRP A C 1
ATOM 637 O O . TRP A 1 80 ? -18.788 2.574 3.039 1.00 95.44 80 TRP A O 1
ATOM 647 N N . SER A 1 81 ? -18.574 0.327 3.174 1.00 95.81 81 SER A N 1
ATOM 648 C CA . SER A 1 81 ? -19.945 -0.003 2.793 1.00 95.81 81 SER A CA 1
ATOM 649 C C . SER A 1 81 ? -20.378 -1.356 3.363 1.00 95.81 81 SER A C 1
ATOM 651 O O . SER A 1 81 ? -19.547 -2.182 3.752 1.00 95.81 81 SER A O 1
ATOM 653 N N . ASP A 1 82 ? -21.684 -1.591 3.424 1.00 96.69 82 ASP A N 1
ATOM 654 C CA . ASP A 1 82 ? -22.288 -2.882 3.765 1.00 96.69 82 ASP A CA 1
ATOM 655 C C . ASP A 1 82 ? -22.264 -3.861 2.573 1.00 96.69 82 ASP A C 1
ATOM 657 O O . ASP A 1 82 ? -22.371 -5.076 2.760 1.00 96.69 82 ASP A O 1
ATOM 661 N N . ARG A 1 83 ? -22.079 -3.351 1.348 1.00 93.00 83 ARG A N 1
ATOM 662 C CA . ARG A 1 83 ? -22.059 -4.126 0.103 1.00 93.00 83 ARG A CA 1
ATOM 663 C C . ARG A 1 83 ? -20.962 -3.652 -0.848 1.00 93.00 83 ARG A C 1
ATOM 665 O O . ARG A 1 83 ? -20.739 -2.458 -1.013 1.00 93.00 83 ARG A O 1
ATOM 672 N N . VAL A 1 84 ? -20.323 -4.596 -1.540 1.00 89.38 84 VAL A N 1
ATOM 673 C CA . VAL A 1 84 ? -19.260 -4.296 -2.519 1.00 89.38 84 VAL A CA 1
ATOM 674 C C . VAL A 1 84 ? -19.775 -3.517 -3.735 1.00 89.38 84 VAL A C 1
ATOM 676 O O . VAL A 1 84 ? -19.062 -2.690 -4.294 1.00 89.38 84 VAL A O 1
ATOM 679 N N . ASP A 1 85 ? -21.029 -3.759 -4.116 1.00 85.88 85 ASP A N 1
ATOM 680 C CA . ASP A 1 85 ? -21.751 -3.106 -5.205 1.00 85.88 85 ASP A CA 1
ATOM 681 C C . ASP A 1 85 ? -22.644 -1.971 -4.684 1.00 85.88 85 ASP A C 1
ATOM 683 O O . ASP A 1 85 ? -23.750 -1.755 -5.178 1.00 85.88 85 ASP A O 1
ATOM 687 N N . SER A 1 86 ? -22.215 -1.270 -3.637 1.00 86.62 86 SER A N 1
ATOM 688 C CA . SER A 1 86 ? -22.929 -0.082 -3.190 1.00 86.62 86 SER A CA 1
ATOM 689 C C . SER A 1 86 ? -22.542 1.138 -4.021 1.00 86.62 86 SER A C 1
ATOM 691 O O . SER A 1 86 ? -21.366 1.383 -4.301 1.00 86.62 86 SER A O 1
ATOM 693 N N . ALA A 1 87 ? -23.539 1.957 -4.354 1.00 81.81 87 ALA A N 1
ATOM 694 C CA . ALA A 1 87 ? -23.318 3.305 -4.868 1.00 81.81 87 ALA A CA 1
ATOM 695 C C . ALA A 1 87 ? -22.960 4.305 -3.752 1.00 81.81 87 ALA A C 1
ATOM 697 O O . ALA A 1 87 ? -22.478 5.395 -4.053 1.00 81.81 87 ALA A O 1
ATOM 698 N N . ASP A 1 88 ? -23.179 3.926 -2.490 1.00 85.00 88 ASP A N 1
ATOM 699 C CA . ASP A 1 88 ? -23.098 4.790 -1.316 1.00 85.00 88 ASP A CA 1
ATOM 700 C C . ASP A 1 88 ? -21.974 4.310 -0.388 1.00 85.00 88 ASP A C 1
ATOM 702 O O . ASP A 1 88 ? -22.177 3.564 0.575 1.00 85.00 88 ASP A O 1
ATOM 706 N N . TRP A 1 89 ? -20.751 4.739 -0.697 1.00 89.50 89 TRP A N 1
ATOM 707 C CA . TRP A 1 89 ? -19.583 4.505 0.149 1.00 89.50 89 TRP A CA 1
ATOM 708 C C . TRP A 1 89 ? -19.371 5.679 1.099 1.00 89.50 89 TRP A C 1
ATOM 710 O O . TRP A 1 89 ? -19.355 6.841 0.691 1.00 89.50 89 TRP A O 1
ATOM 720 N N . THR A 1 90 ? -19.176 5.383 2.382 1.00 90.62 90 THR A N 1
ATOM 721 C CA . THR A 1 90 ? -18.997 6.409 3.415 1.00 90.62 90 THR A CA 1
ATOM 722 C C . THR A 1 90 ? -17.520 6.593 3.722 1.00 90.62 90 THR A C 1
ATOM 724 O O . THR A 1 90 ? -16.867 5.670 4.204 1.00 90.62 90 THR A O 1
ATOM 727 N N . LEU A 1 91 ? -16.987 7.793 3.480 1.00 88.94 91 LEU A N 1
ATOM 728 C CA . LEU A 1 91 ? -15.601 8.118 3.823 1.00 88.94 91 LEU A CA 1
ATOM 729 C C . LEU A 1 91 ? -15.377 8.048 5.338 1.00 88.94 91 LEU A C 1
ATOM 731 O O . LEU A 1 91 ? -16.080 8.689 6.123 1.00 88.94 91 LEU A O 1
ATOM 735 N N . PHE A 1 92 ? -14.361 7.291 5.731 1.00 89.81 92 PHE A N 1
ATOM 736 C CA . PHE A 1 92 ? -13.901 7.159 7.102 1.00 89.81 92 PHE A CA 1
ATOM 737 C C . PHE A 1 92 ? -12.847 8.217 7.430 1.00 89.81 92 PHE A C 1
ATOM 739 O O . PHE A 1 92 ? -11.987 8.525 6.602 1.00 89.81 92 PHE A O 1
ATOM 746 N N . ASN A 1 93 ? -12.912 8.745 8.657 1.00 86.06 93 ASN A N 1
ATOM 747 C CA . ASN A 1 93 ? -11.931 9.677 9.218 1.00 86.06 93 ASN A CA 1
ATOM 748 C C . ASN A 1 93 ? -11.552 10.825 8.256 1.00 86.06 93 ASN A C 1
ATOM 750 O O . ASN A 1 93 ? -10.382 11.142 8.022 1.00 86.06 93 ASN A O 1
ATOM 754 N N . ALA A 1 94 ? -12.578 11.401 7.619 1.00 77.69 94 ALA A N 1
ATOM 755 C CA . ALA A 1 94 ? -12.456 12.429 6.595 1.00 77.69 94 ALA A CA 1
ATOM 756 C C . ALA A 1 94 ? -13.224 13.690 7.004 1.00 77.69 94 ALA A C 1
ATOM 758 O O . ALA A 1 94 ? -14.411 13.640 7.325 1.00 77.69 94 ALA A O 1
ATOM 759 N N . GLY A 1 95 ? -12.551 14.845 6.992 1.00 67.00 95 GLY A N 1
ATOM 760 C CA . GLY A 1 95 ? -13.151 16.132 7.370 1.00 67.00 95 GLY A CA 1
ATOM 761 C C . GLY A 1 95 ? -13.507 16.285 8.860 1.00 67.00 95 GLY A C 1
ATOM 762 O O . GLY A 1 95 ? -14.016 17.336 9.241 1.00 67.00 95 GLY A O 1
ATOM 763 N N . ARG A 1 96 ? -13.223 15.274 9.692 1.00 64.88 96 ARG A N 1
ATOM 764 C CA . ARG A 1 96 ? -13.297 15.287 11.161 1.00 64.88 96 ARG A CA 1
ATOM 765 C C . ARG A 1 96 ? -11.950 14.808 11.691 1.00 64.88 96 ARG A C 1
ATOM 767 O O . ARG A 1 96 ? -11.618 13.650 11.495 1.00 64.88 96 ARG A O 1
ATOM 774 N N . LEU A 1 97 ? -11.155 15.721 12.244 1.00 66.25 97 LEU A N 1
ATOM 775 C CA . LEU A 1 97 ? -9.776 15.466 12.700 1.00 66.25 97 LEU A CA 1
ATOM 776 C C . LEU A 1 97 ? -9.682 15.345 14.228 1.00 66.25 97 LEU A C 1
ATOM 778 O O . LEU A 1 97 ? -8.596 15.405 14.794 1.00 66.25 97 LEU A O 1
ATOM 782 N N . ASP A 1 98 ? -10.830 15.278 14.894 1.00 64.94 98 ASP A N 1
ATOM 783 C CA . ASP A 1 98 ? -10.994 15.429 16.334 1.00 64.94 98 ASP A CA 1
ATOM 784 C C . ASP A 1 98 ? -11.377 14.128 17.049 1.00 64.94 98 ASP A C 1
ATOM 786 O O . ASP A 1 98 ? -11.484 14.142 18.273 1.00 64.94 98 ASP A O 1
ATOM 790 N N . ASP A 1 99 ? -11.553 13.005 16.336 1.00 72.31 99 ASP A N 1
ATOM 791 C CA . ASP A 1 99 ? -11.736 11.699 16.978 1.00 72.31 99 ASP A CA 1
ATOM 792 C C . ASP A 1 99 ? -10.385 11.205 17.525 1.00 72.31 99 ASP A C 1
ATOM 794 O O . ASP A 1 99 ? -9.505 10.827 16.746 1.00 72.31 99 ASP A O 1
ATOM 798 N N . PRO A 1 100 ? -10.189 11.167 18.856 1.00 68.44 100 PRO A N 1
ATOM 799 C CA . PRO A 1 100 ? -8.909 10.778 19.436 1.00 68.44 100 PRO A CA 1
ATOM 800 C C . PRO A 1 100 ? -8.564 9.303 19.190 1.00 68.44 100 PRO A C 1
ATOM 802 O O . PRO A 1 100 ? -7.424 8.910 19.420 1.00 68.44 100 PRO A O 1
ATOM 805 N N . ARG A 1 101 ? -9.521 8.477 18.739 1.00 73.06 101 ARG A N 1
ATOM 806 C CA . ARG A 1 101 ? -9.279 7.068 18.388 1.00 73.06 101 ARG A CA 1
ATOM 807 C C . ARG A 1 101 ? -8.561 6.920 17.048 1.00 73.06 101 ARG A C 1
ATOM 809 O O . ARG A 1 101 ? -7.896 5.911 16.833 1.00 73.06 101 ARG A O 1
ATOM 816 N N . PHE A 1 102 ? -8.704 7.902 16.158 1.00 79.94 102 PHE A N 1
ATOM 817 C CA . PHE A 1 102 ? -8.193 7.848 14.791 1.00 79.94 102 PHE A CA 1
ATOM 818 C C . PHE A 1 102 ? -7.522 9.175 14.429 1.00 79.94 102 PHE A C 1
ATOM 820 O O . PHE A 1 102 ? -8.136 10.040 13.802 1.00 79.94 102 PHE A O 1
ATOM 827 N N . PRO A 1 103 ? -6.255 9.368 14.824 1.00 81.88 103 PRO A N 1
ATOM 828 C CA . PRO A 1 103 ? -5.553 10.602 14.521 1.00 81.88 103 PRO A CA 1
ATOM 829 C C . PRO A 1 103 ? -5.320 10.758 13.015 1.00 81.88 103 PRO A C 1
ATOM 831 O O . PRO A 1 103 ? -5.151 9.788 12.274 1.00 81.88 103 PRO A O 1
ATOM 834 N N . GLY A 1 104 ? -5.249 12.013 12.573 1.00 82.62 104 GLY A N 1
ATOM 835 C CA . GLY A 1 104 ? -4.866 12.375 11.208 1.00 82.62 104 GLY A CA 1
ATOM 836 C C . GLY A 1 104 ? -5.998 12.243 10.196 1.00 82.62 104 GLY A C 1
ATOM 837 O O . GLY A 1 104 ? -7.174 12.328 10.538 1.00 82.62 104 GLY A O 1
ATOM 838 N N . ARG A 1 105 ? -5.633 12.117 8.918 1.00 84.94 105 ARG A N 1
ATOM 839 C CA . ARG A 1 105 ? -6.576 11.990 7.798 1.00 84.94 105 ARG A CA 1
ATOM 840 C C . ARG A 1 105 ? -6.587 10.568 7.262 1.00 84.94 105 ARG A C 1
ATOM 842 O O . ARG A 1 105 ? -5.560 10.064 6.812 1.00 84.94 105 ARG A O 1
ATOM 849 N N . GLY A 1 106 ? -7.770 9.964 7.218 1.00 90.19 106 GLY A N 1
ATOM 850 C CA . GLY A 1 106 ? -7.934 8.598 6.736 1.00 90.19 106 GLY A CA 1
ATOM 851 C C . GLY A 1 106 ? -7.306 7.581 7.687 1.00 90.19 106 GLY A C 1
ATOM 852 O O . GLY A 1 106 ? -7.545 7.635 8.890 1.00 90.19 106 GLY A O 1
ATOM 853 N N . VAL A 1 107 ? -6.539 6.641 7.134 1.00 94.38 107 VAL A N 1
ATOM 854 C CA . VAL A 1 107 ? -6.006 5.478 7.870 1.00 94.38 107 VAL A CA 1
ATOM 855 C C . VAL A 1 107 ? -4.478 5.453 7.948 1.00 94.38 107 VAL A C 1
ATOM 857 O O . VAL A 1 107 ? -3.919 4.672 8.710 1.00 94.38 107 VAL A O 1
ATOM 860 N N . PHE A 1 108 ? -3.792 6.293 7.170 1.00 93.94 108 PHE A N 1
ATOM 861 C CA . PHE A 1 108 ? -2.340 6.478 7.209 1.00 93.94 108 PHE A CA 1
ATOM 862 C C . PHE A 1 108 ? -2.025 7.913 6.791 1.00 93.94 108 PHE A C 1
ATOM 864 O O . PHE A 1 108 ? -2.413 8.296 5.691 1.00 93.94 108 PHE A O 1
ATOM 871 N N . ASP A 1 109 ? -1.355 8.707 7.627 1.00 90.88 109 ASP A N 1
ATOM 872 C CA . ASP A 1 109 ? -1.096 10.130 7.373 1.00 90.88 109 ASP A CA 1
ATOM 873 C C . ASP A 1 109 ? 0.332 10.530 7.765 1.00 90.88 109 ASP A C 1
ATOM 875 O O . ASP A 1 109 ? 0.689 10.596 8.942 1.00 90.88 109 ASP A O 1
ATOM 879 N N . LEU A 1 110 ? 1.143 10.888 6.766 1.00 89.38 110 LEU A N 1
ATOM 880 C CA . LEU A 1 110 ? 2.519 11.341 6.976 1.00 89.38 110 LEU A CA 1
ATOM 881 C C . LEU A 1 110 ? 2.619 12.627 7.802 1.00 89.38 110 LEU A C 1
ATOM 883 O O . LEU A 1 110 ? 3.663 12.883 8.399 1.00 89.38 110 LEU A O 1
ATOM 887 N N . ARG A 1 111 ? 1.561 13.449 7.856 1.00 86.44 111 ARG A N 1
ATOM 888 C CA . ARG A 1 111 ? 1.578 14.696 8.639 1.00 86.44 111 ARG A CA 1
ATOM 889 C C . ARG A 1 111 ? 1.509 14.477 10.143 1.00 86.44 111 ARG A C 1
ATOM 891 O O . ARG A 1 111 ? 1.819 15.402 10.886 1.00 86.44 111 ARG A O 1
ATOM 898 N N . LEU A 1 112 ? 1.146 13.277 10.596 1.00 84.94 112 LEU A N 1
ATOM 899 C CA . LEU A 1 112 ? 1.205 12.945 12.018 1.00 84.94 112 LEU A CA 1
ATOM 900 C C . LEU A 1 112 ? 2.646 12.828 12.528 1.00 84.94 112 LEU A C 1
ATOM 902 O O . LEU A 1 112 ? 2.887 13.045 13.710 1.00 84.94 112 LEU A O 1
ATOM 906 N N . GLY A 1 113 ? 3.604 12.527 11.643 1.00 71.62 113 GLY A N 1
ATOM 907 C CA . GLY A 1 113 ? 5.023 12.458 11.997 1.00 71.62 113 GLY A CA 1
ATOM 908 C C . GLY A 1 113 ? 5.640 13.822 12.282 1.00 71.62 113 GLY A C 1
ATOM 909 O O . GLY A 1 113 ? 6.454 13.943 13.194 1.00 71.62 113 GLY A O 1
ATOM 910 N N . ASN A 1 114 ? 5.274 14.841 11.496 1.00 76.56 114 ASN A N 1
ATOM 911 C CA . ASN A 1 114 ? 5.687 16.236 11.659 1.00 76.56 114 ASN A CA 1
ATOM 912 C C . ASN A 1 114 ? 5.062 17.142 10.580 1.00 76.56 114 ASN A C 1
ATOM 914 O O . ASN A 1 114 ? 4.506 16.687 9.578 1.00 76.56 114 ASN A O 1
ATOM 918 N N . GLU A 1 115 ? 5.263 18.452 10.743 1.00 74.44 115 GLU A N 1
ATOM 919 C CA . GLU A 1 115 ? 4.852 19.485 9.783 1.00 74.44 115 GLU A CA 1
ATOM 920 C C . GLU A 1 115 ? 5.548 19.379 8.412 1.00 74.44 115 GLU A C 1
ATOM 922 O O . GLU A 1 115 ? 5.047 19.919 7.428 1.00 74.44 115 GLU A O 1
ATOM 927 N N . THR A 1 116 ? 6.679 18.670 8.321 1.00 78.31 116 THR A N 1
ATOM 928 C CA . THR A 1 116 ? 7.432 18.477 7.066 1.00 78.31 116 THR A CA 1
ATOM 929 C C . THR A 1 116 ? 6.995 17.258 6.255 1.00 78.31 116 THR A C 1
ATOM 931 O O . THR A 1 116 ? 7.627 16.948 5.247 1.00 78.31 116 THR A O 1
ATOM 934 N N . GLU A 1 117 ? 5.910 16.584 6.654 1.00 85.81 117 GLU A N 1
ATOM 935 C CA . GLU A 1 117 ? 5.358 15.427 5.935 1.00 85.81 117 GLU A CA 1
ATOM 936 C C . GLU A 1 117 ? 6.373 14.277 5.823 1.00 85.81 117 GLU A C 1
ATOM 938 O O . GLU A 1 117 ? 6.479 13.644 4.767 1.00 85.81 117 GLU A O 1
ATOM 943 N N . THR A 1 118 ? 7.155 14.038 6.884 1.00 89.62 118 THR A N 1
ATOM 944 C CA . THR A 1 118 ? 8.197 13.004 6.907 1.00 89.62 118 THR A CA 1
ATOM 945 C C . THR A 1 118 ? 8.038 12.001 8.043 1.00 89.62 118 THR A C 1
ATOM 947 O O . THR A 1 118 ? 7.518 12.315 9.112 1.00 89.62 118 THR A O 1
ATOM 950 N N . ILE A 1 119 ? 8.524 10.782 7.814 1.00 92.69 119 ILE A N 1
ATOM 951 C CA . ILE A 1 119 ? 8.653 9.744 8.835 1.00 92.69 119 ILE A CA 1
ATOM 952 C C . ILE A 1 119 ? 9.899 8.896 8.556 1.00 92.69 119 ILE A C 1
ATOM 954 O O . ILE A 1 119 ? 10.107 8.421 7.436 1.00 92.69 119 ILE A O 1
ATOM 958 N N . ASP A 1 120 ? 10.742 8.715 9.573 1.00 94.38 120 ASP A N 1
ATOM 959 C CA . ASP A 1 120 ? 11.917 7.844 9.482 1.00 94.38 120 ASP A CA 1
ATOM 960 C C . ASP A 1 120 ? 11.482 6.395 9.268 1.00 94.38 120 ASP A C 1
ATOM 962 O O . ASP A 1 120 ? 10.568 5.917 9.932 1.00 94.38 120 ASP A O 1
ATOM 966 N N . VAL A 1 121 ? 12.137 5.655 8.383 1.00 95.00 121 VAL A N 1
ATOM 967 C CA . VAL A 1 121 ? 11.829 4.243 8.123 1.00 95.00 121 VAL A CA 1
ATOM 968 C C . VAL A 1 121 ? 12.867 3.363 8.802 1.00 95.00 121 VAL A C 1
ATOM 970 O O . VAL A 1 121 ? 12.550 2.730 9.808 1.00 95.00 121 VAL A O 1
ATOM 973 N N . VAL A 1 122 ? 14.090 3.359 8.274 1.00 95.62 122 VAL A N 1
ATOM 974 C CA . VAL A 1 122 ? 15.223 2.551 8.741 1.00 95.62 122 VAL A CA 1
ATOM 975 C C . VAL A 1 122 ? 16.523 3.136 8.184 1.00 95.62 122 VAL A C 1
ATOM 977 O O . VAL A 1 122 ? 16.504 3.667 7.079 1.00 95.62 122 VAL A O 1
ATOM 980 N N . ASP A 1 123 ? 17.626 3.090 8.935 1.00 92.12 123 ASP A N 1
ATOM 981 C CA . ASP A 1 123 ? 18.981 3.476 8.487 1.00 92.12 123 ASP A CA 1
ATOM 982 C C . ASP A 1 123 ? 19.066 4.791 7.696 1.00 92.12 123 ASP A C 1
ATOM 984 O O . ASP A 1 123 ? 19.717 4.904 6.659 1.00 92.12 123 ASP A O 1
ATOM 988 N N . GLY A 1 124 ? 18.363 5.813 8.191 1.00 93.44 124 GLY A N 1
ATOM 989 C CA . GLY A 1 124 ? 18.328 7.141 7.581 1.00 93.44 124 GLY A CA 1
ATOM 990 C C . GLY A 1 124 ? 17.468 7.245 6.321 1.00 93.44 124 GLY A C 1
ATOM 991 O O . GLY A 1 124 ? 17.379 8.332 5.752 1.00 93.44 124 GLY A O 1
ATOM 992 N N . ILE A 1 125 ? 16.800 6.173 5.886 1.00 94.94 125 ILE A N 1
ATOM 993 C CA . ILE A 1 125 ? 15.730 6.241 4.889 1.00 94.94 125 ILE A CA 1
ATOM 994 C C . ILE A 1 125 ? 14.538 6.960 5.519 1.00 94.94 125 ILE A C 1
ATOM 996 O O . ILE A 1 125 ? 13.996 6.518 6.529 1.00 94.94 125 ILE A O 1
ATOM 1000 N N . VAL A 1 126 ? 14.103 8.046 4.888 1.00 94.62 126 VAL A N 1
ATOM 1001 C CA . VAL A 1 126 ? 12.989 8.888 5.330 1.00 94.62 126 VAL A CA 1
ATOM 1002 C C . VAL A 1 126 ? 11.927 8.914 4.244 1.00 94.62 126 VAL A C 1
ATOM 1004 O O . VAL A 1 126 ? 12.175 9.412 3.141 1.00 94.62 126 VAL A O 1
ATOM 1007 N N . LEU A 1 127 ? 10.738 8.405 4.562 1.00 94.19 127 LEU A N 1
ATOM 1008 C CA . LEU A 1 127 ? 9.548 8.545 3.730 1.00 94.19 127 LEU A CA 1
ATOM 1009 C C . LEU A 1 127 ? 9.046 9.991 3.842 1.00 94.19 127 LEU A C 1
ATOM 1011 O O . LEU A 1 127 ? 8.936 10.520 4.945 1.00 94.19 127 LEU A O 1
ATOM 1015 N N . LYS A 1 128 ? 8.793 10.651 2.708 1.00 91.56 128 LYS A N 1
ATOM 1016 C CA . LYS A 1 128 ? 8.538 12.093 2.640 1.00 91.56 128 LYS A CA 1
ATOM 1017 C C . LYS A 1 128 ? 7.563 12.497 1.538 1.00 91.56 128 LYS A C 1
ATOM 1019 O O . LYS A 1 128 ? 7.615 11.998 0.418 1.00 91.56 128 LYS A O 1
ATOM 1024 N N . GLY A 1 129 ? 6.739 13.497 1.818 1.00 87.50 129 GLY A N 1
ATOM 1025 C CA . GLY A 1 129 ? 6.022 14.297 0.822 1.00 87.50 129 GLY A CA 1
ATOM 1026 C C . GLY A 1 129 ? 4.804 13.653 0.149 1.00 87.50 129 GLY A C 1
ATOM 1027 O O . GLY A 1 129 ? 3.814 14.357 -0.046 1.00 87.50 129 GLY A O 1
ATOM 1028 N N . HIS A 1 130 ? 4.829 12.369 -0.238 1.00 88.88 130 HIS A N 1
ATOM 1029 C CA . HIS A 1 130 ? 3.613 11.670 -0.685 1.00 88.88 130 HIS A CA 1
ATOM 1030 C C . HIS A 1 130 ? 3.629 10.158 -0.454 1.00 88.88 130 HIS A C 1
ATOM 1032 O O . HIS A 1 130 ? 4.670 9.505 -0.552 1.00 88.88 130 HIS A O 1
ATOM 1038 N N . VAL A 1 131 ? 2.428 9.624 -0.222 1.00 92.00 131 VAL A N 1
ATOM 1039 C CA . VAL A 1 131 ? 2.091 8.194 -0.177 1.00 92.00 131 VAL A CA 1
ATOM 1040 C C . VAL A 1 131 ? 0.869 7.942 -1.051 1.00 92.00 131 VAL A C 1
ATOM 1042 O O . VAL A 1 131 ? -0.039 8.767 -1.117 1.00 92.00 131 VAL A O 1
ATOM 1045 N N . SER A 1 132 ? 0.857 6.829 -1.778 1.00 92.00 132 SER A N 1
ATOM 1046 C CA . SER A 1 132 ? -0.232 6.480 -2.688 1.00 92.00 132 SER A CA 1
ATOM 1047 C C . SER A 1 132 ? -0.226 4.993 -3.043 1.00 92.00 132 SER A C 1
ATOM 1049 O O . SER A 1 132 ? 0.605 4.231 -2.560 1.00 92.00 132 SER A O 1
ATOM 1051 N N . SER A 1 133 ? -1.136 4.582 -3.926 1.00 92.88 133 SER A N 1
ATOM 1052 C CA . SER A 1 133 ? -1.195 3.218 -4.454 1.00 92.88 133 SER A CA 1
ATOM 1053 C C . SER A 1 133 ? -1.297 2.120 -3.386 1.00 92.88 133 SER A C 1
ATOM 1055 O O . SER A 1 133 ? -0.512 1.171 -3.454 1.00 92.88 133 SER A O 1
ATOM 1057 N N . PRO A 1 134 ? -2.228 2.238 -2.417 1.00 95.56 134 PRO A N 1
ATOM 1058 C CA . PRO A 1 134 ? -2.371 1.240 -1.367 1.00 95.56 134 PRO A CA 1
ATOM 1059 C C . PRO A 1 134 ? -2.802 -0.102 -1.963 1.00 95.56 134 PRO A C 1
ATOM 1061 O O . PRO A 1 134 ? -3.775 -0.166 -2.709 1.00 95.56 134 PRO A O 1
ATOM 1064 N N . GLU A 1 135 ? -2.093 -1.158 -1.603 1.00 96.31 135 GLU A N 1
ATOM 1065 C CA . GLU A 1 135 ? -2.482 -2.554 -1.767 1.00 96.31 135 GLU A CA 1
ATOM 1066 C C . GLU A 1 135 ? -2.736 -3.093 -0.359 1.00 96.31 135 GLU A C 1
ATOM 1068 O O . GLU A 1 135 ? -1.834 -3.055 0.478 1.00 96.31 135 GLU A O 1
ATOM 1073 N N . VAL A 1 136 ? -3.966 -3.508 -0.063 1.00 98.00 136 VAL A N 1
ATOM 1074 C CA . VAL A 1 136 ? -4.360 -3.977 1.270 1.00 98.00 136 VAL A CA 1
ATOM 1075 C C . VAL A 1 136 ? -4.761 -5.438 1.215 1.00 98.00 136 VAL A C 1
ATOM 1077 O O . VAL A 1 136 ? -5.582 -5.834 0.393 1.00 98.00 136 VAL A O 1
ATOM 1080 N N . ILE A 1 137 ? -4.199 -6.211 2.135 1.00 96.69 137 ILE A N 1
ATOM 1081 C CA . ILE A 1 137 ? -4.373 -7.654 2.257 1.00 96.69 137 ILE A CA 1
ATOM 1082 C C . ILE A 1 137 ? -4.877 -7.936 3.666 1.00 96.69 137 ILE A C 1
ATOM 1084 O O . ILE A 1 137 ? -4.458 -7.286 4.628 1.00 96.69 137 ILE A O 1
ATOM 1088 N N . VAL A 1 138 ? -5.760 -8.919 3.785 1.00 97.81 138 VAL A N 1
ATOM 1089 C CA . VAL A 1 138 ? -6.147 -9.488 5.074 1.00 97.81 138 VAL A CA 1
ATOM 1090 C C . VAL A 1 138 ? -5.266 -10.703 5.331 1.00 97.81 138 VAL A C 1
ATOM 1092 O O . VAL A 1 138 ? -5.316 -11.672 4.579 1.00 97.81 138 VAL A O 1
ATOM 1095 N N . ASP A 1 139 ? -4.454 -10.637 6.379 1.00 96.06 139 ASP A N 1
ATOM 1096 C CA . ASP A 1 139 ? -3.685 -11.775 6.874 1.00 96.06 139 ASP A CA 1
ATOM 1097 C C . ASP A 1 139 ? -4.557 -12.530 7.878 1.00 96.06 139 ASP A C 1
ATOM 1099 O O . ASP A 1 139 ? -4.727 -12.108 9.026 1.00 96.06 139 ASP A O 1
ATOM 1103 N N . GLU A 1 140 ? -5.182 -13.609 7.418 1.00 95.25 140 GLU A N 1
ATOM 1104 C CA . GLU A 1 140 ? -6.084 -14.409 8.249 1.00 95.25 140 GLU A CA 1
ATOM 1105 C C . GLU A 1 140 ? -5.339 -15.161 9.359 1.00 95.25 140 GLU A C 1
ATOM 1107 O O . GLU A 1 140 ? -5.886 -15.348 10.451 1.00 95.25 140 GLU A O 1
ATOM 1112 N N . ASP A 1 141 ? -4.084 -15.541 9.113 1.00 93.31 141 ASP A N 1
ATOM 1113 C CA . ASP A 1 141 ? -3.285 -16.331 10.047 1.00 93.31 141 ASP A CA 1
ATOM 1114 C C . ASP A 1 141 ? -2.848 -15.477 11.241 1.00 93.31 141 ASP A C 1
ATOM 1116 O O . ASP A 1 141 ? -3.034 -15.868 12.398 1.00 93.31 141 ASP A O 1
ATOM 1120 N N . ASN A 1 142 ? -2.345 -14.268 10.971 1.00 95.00 142 ASN A N 1
ATOM 1121 C CA . ASN A 1 142 ? -1.910 -13.334 12.014 1.00 95.00 142 ASN A CA 1
ATOM 1122 C C . ASN A 1 142 ? -3.016 -12.375 12.483 1.00 95.00 142 ASN A C 1
ATOM 1124 O O . ASN A 1 142 ? -2.828 -11.652 13.462 1.00 95.00 142 ASN A O 1
ATOM 1128 N N . ARG A 1 143 ? -4.185 -12.391 11.828 1.00 97.25 143 ARG A N 1
ATOM 1129 C CA . ARG A 1 143 ? -5.363 -11.559 12.136 1.00 97.25 143 ARG A CA 1
ATOM 1130 C C . ARG A 1 143 ? -5.050 -10.066 12.192 1.00 97.25 143 ARG A C 1
ATOM 1132 O O . ARG A 1 143 ? -5.392 -9.369 13.150 1.00 97.25 143 ARG A O 1
ATOM 1139 N N . HIS A 1 144 ? -4.414 -9.574 11.136 1.00 97.81 144 HIS A N 1
ATOM 1140 C CA . HIS A 1 144 ? -4.234 -8.145 10.894 1.00 97.81 144 HIS A CA 1
ATOM 1141 C C . HIS A 1 144 ? -4.436 -7.816 9.417 1.00 97.81 144 HIS A C 1
ATOM 1143 O O . HIS A 1 144 ? -4.535 -8.682 8.550 1.00 97.81 144 HIS A O 1
ATOM 1149 N N . PHE A 1 145 ? -4.484 -6.530 9.125 1.00 98.69 145 PHE A N 1
ATOM 1150 C CA . PHE A 1 145 ? -4.430 -5.997 7.779 1.00 98.69 145 PHE A CA 1
ATOM 1151 C C . PHE A 1 145 ? -2.997 -5.592 7.476 1.00 98.69 145 PHE A C 1
ATOM 1153 O O . PHE A 1 145 ? -2.340 -4.957 8.304 1.00 98.69 145 PHE A O 1
ATOM 1160 N N . ILE A 1 146 ? -2.544 -5.891 6.267 1.00 98.56 146 ILE A N 1
ATOM 1161 C CA . ILE A 1 146 ? -1.263 -5.446 5.728 1.00 98.56 146 ILE A CA 1
ATOM 1162 C C . ILE A 1 146 ? -1.558 -4.433 4.634 1.00 98.56 146 ILE A C 1
ATOM 1164 O O . ILE A 1 146 ? -2.395 -4.678 3.772 1.00 98.56 146 ILE A O 1
ATOM 1168 N N . MET A 1 147 ? -0.868 -3.300 4.658 1.00 98.62 147 MET A N 1
ATOM 1169 C CA . MET A 1 147 ? -0.895 -2.309 3.592 1.00 98.62 147 MET A CA 1
ATOM 1170 C C . MET A 1 147 ? 0.497 -2.177 2.994 1.00 98.62 147 MET A C 1
ATOM 1172 O O . MET A 1 147 ? 1.421 -1.718 3.666 1.00 98.62 147 MET A O 1
ATOM 1176 N N . VAL A 1 148 ? 0.626 -2.505 1.712 1.00 98.12 148 VAL A N 1
ATOM 1177 C CA . VAL A 1 148 ? 1.766 -2.100 0.895 1.00 98.12 148 VAL A CA 1
ATOM 1178 C C . VAL A 1 148 ? 1.432 -0.764 0.243 1.00 98.12 148 VAL A C 1
ATOM 1180 O O . VAL A 1 148 ? 0.382 -0.594 -0.371 1.00 98.12 148 VAL A O 1
ATOM 1183 N N . VAL A 1 149 ? 2.313 0.219 0.392 1.00 96.56 149 VAL A N 1
ATOM 1184 C CA . VAL A 1 149 ? 2.071 1.587 -0.067 1.00 96.56 149 VAL A CA 1
ATOM 1185 C C . VAL A 1 149 ? 3.257 2.108 -0.860 1.00 96.56 149 VAL A C 1
ATOM 1187 O O . VAL A 1 149 ? 4.410 1.984 -0.449 1.00 96.56 149 VAL A O 1
ATOM 1190 N N . HIS A 1 150 ? 2.985 2.737 -1.999 1.00 95.38 150 HIS A N 1
ATOM 1191 C CA . HIS A 1 150 ? 4.000 3.486 -2.722 1.00 95.38 150 HIS A CA 1
ATOM 1192 C C . HIS A 1 150 ? 4.278 4.809 -1.997 1.00 95.38 150 HIS A C 1
ATOM 1194 O O . HIS A 1 150 ? 3.357 5.579 -1.732 1.00 95.38 150 HIS A O 1
ATOM 1200 N N . GLY A 1 151 ? 5.549 5.127 -1.750 1.00 94.12 151 GLY A N 1
ATOM 1201 C CA . GLY A 1 151 ? 5.950 6.419 -1.204 1.00 94.12 151 GLY A CA 1
ATOM 1202 C C . GLY A 1 151 ? 7.221 6.988 -1.827 1.00 94.12 151 GLY A C 1
ATOM 1203 O O . GLY A 1 151 ? 8.015 6.275 -2.448 1.00 94.12 151 GLY A O 1
ATOM 1204 N N . SER A 1 152 ? 7.409 8.297 -1.665 1.00 93.25 152 SER A N 1
ATOM 1205 C CA . SER A 1 152 ? 8.655 8.983 -2.015 1.00 93.25 152 SER A CA 1
ATOM 1206 C C . SER A 1 152 ? 9.595 9.024 -0.815 1.00 93.25 152 SER A C 1
ATOM 1208 O O . SER A 1 152 ? 9.177 9.430 0.260 1.00 93.25 152 SER A O 1
ATOM 1210 N N . SER A 1 153 ? 10.863 8.657 -0.968 1.00 94.38 153 SER A N 1
ATOM 1211 C CA . SER A 1 153 ? 11.865 8.779 0.094 1.00 94.38 153 SER A CA 1
ATOM 1212 C C . SER A 1 153 ? 13.141 9.460 -0.396 1.00 94.38 153 SER A C 1
ATOM 1214 O O . SER A 1 153 ? 13.276 9.833 -1.563 1.00 94.38 153 SER A O 1
ATOM 1216 N N . ASN A 1 154 ? 14.090 9.681 0.509 1.00 94.06 154 ASN A N 1
ATOM 1217 C CA . ASN A 1 154 ? 15.461 10.048 0.141 1.00 94.06 154 ASN A CA 1
ATOM 1218 C C . ASN A 1 154 ? 16.246 8.908 -0.542 1.00 94.06 154 ASN A C 1
ATOM 1220 O O . ASN A 1 154 ? 17.237 9.208 -1.195 1.00 94.06 154 ASN A O 1
ATOM 1224 N N . ASP A 1 155 ? 15.779 7.658 -0.461 1.00 92.44 155 ASP A N 1
ATOM 1225 C CA . ASP A 1 155 ? 16.279 6.519 -1.253 1.00 92.44 155 ASP A CA 1
ATOM 1226 C C . ASP A 1 155 ? 15.556 6.392 -2.612 1.00 92.44 155 ASP A C 1
ATOM 1228 O O . ASP A 1 155 ? 15.848 5.514 -3.412 1.00 92.44 155 ASP A O 1
ATOM 1232 N N . GLY A 1 156 ? 14.609 7.283 -2.920 1.00 92.69 156 GLY A N 1
ATOM 1233 C CA . GLY A 1 156 ? 13.841 7.279 -4.164 1.00 92.69 156 GLY A CA 1
ATOM 1234 C C . GLY A 1 156 ? 12.394 6.825 -3.978 1.00 92.69 156 GLY A C 1
ATOM 1235 O O . GLY A 1 156 ? 11.857 6.763 -2.878 1.00 92.69 156 GLY A O 1
ATOM 1236 N N . GLN A 1 157 ? 11.711 6.563 -5.087 1.00 92.56 157 GLN A N 1
ATOM 1237 C CA . GLN A 1 157 ? 10.333 6.070 -5.073 1.00 92.56 157 GLN A CA 1
ATOM 1238 C C . GLN A 1 157 ? 10.362 4.565 -4.763 1.00 92.56 157 GLN A C 1
ATOM 1240 O O . GLN A 1 157 ? 10.974 3.801 -5.511 1.00 92.56 157 GLN A O 1
ATOM 1245 N N . ARG A 1 158 ? 9.732 4.144 -3.663 1.00 95.25 158 ARG A N 1
ATOM 1246 C CA . ARG A 1 158 ? 9.757 2.757 -3.157 1.00 95.25 158 ARG A CA 1
ATOM 1247 C C . ARG A 1 158 ? 8.365 2.297 -2.734 1.00 95.25 158 ARG A C 1
ATOM 1249 O O . ARG A 1 158 ? 7.420 3.098 -2.758 1.00 95.25 158 ARG A O 1
ATOM 1256 N N . SER A 1 159 ? 8.251 1.024 -2.364 1.00 97.12 159 SER A N 1
ATOM 1257 C CA . SER A 1 159 ? 7.097 0.494 -1.636 1.00 97.12 159 SER A CA 1
ATOM 1258 C C . SER A 1 159 ? 7.476 0.236 -0.180 1.00 97.12 159 SER A C 1
ATOM 1260 O O . SER A 1 159 ? 8.587 -0.200 0.118 1.00 97.12 159 SER A O 1
ATOM 1262 N N . PHE A 1 160 ? 6.544 0.523 0.717 1.00 97.75 160 PHE A N 1
ATOM 1263 C CA . PHE A 1 160 ? 6.666 0.370 2.163 1.00 97.75 160 PHE A CA 1
ATOM 1264 C C . PHE A 1 160 ? 5.528 -0.506 2.666 1.00 97.75 160 PHE A C 1
ATOM 1266 O O . PHE A 1 160 ? 4.499 -0.596 2.000 1.00 97.75 160 PHE A O 1
ATOM 1273 N N . VAL A 1 161 ? 5.694 -1.107 3.841 1.00 98.31 161 VAL A N 1
ATOM 1274 C CA . VAL A 1 161 ? 4.669 -1.958 4.447 1.00 98.31 161 VAL A CA 1
ATOM 1275 C C . VAL A 1 161 ? 4.261 -1.429 5.816 1.00 98.31 161 VAL A C 1
ATOM 1277 O O . VAL A 1 161 ? 5.099 -1.018 6.624 1.00 98.31 161 VAL A O 1
ATOM 1280 N N . ALA A 1 162 ? 2.960 -1.424 6.070 1.00 98.19 162 ALA A N 1
ATOM 1281 C CA . ALA A 1 162 ? 2.363 -1.100 7.353 1.00 98.19 162 ALA A CA 1
ATOM 1282 C C . ALA A 1 162 ? 1.338 -2.167 7.735 1.00 98.19 162 ALA A C 1
ATOM 1284 O O . ALA A 1 162 ? 0.775 -2.828 6.867 1.00 98.19 162 ALA A O 1
ATOM 1285 N N . THR A 1 163 ? 1.071 -2.312 9.029 1.00 98.44 163 THR A N 1
ATOM 1286 C CA . THR A 1 163 ? 0.012 -3.203 9.528 1.00 98.44 163 THR A CA 1
ATOM 1287 C C . THR A 1 163 ? -1.028 -2.426 10.321 1.00 98.44 163 THR A C 1
ATOM 1289 O O . THR A 1 163 ? -0.732 -1.344 10.822 1.00 98.44 163 THR A O 1
ATOM 1292 N N . SER A 1 164 ? -2.237 -2.965 10.430 1.00 98.00 164 SER A N 1
ATOM 1293 C CA . SER A 1 164 ? -3.301 -2.463 11.305 1.00 98.00 164 SER A CA 1
ATOM 1294 C C . SER A 1 164 ? -4.104 -3.641 11.826 1.00 98.00 164 SER A C 1
ATOM 1296 O O . SER A 1 164 ? -4.383 -4.568 11.071 1.00 98.00 164 SER A O 1
ATOM 1298 N N . LYS A 1 165 ? -4.535 -3.598 13.082 1.00 97.00 165 LYS A N 1
ATOM 1299 C CA . LYS A 1 165 ? -5.357 -4.653 13.668 1.00 97.00 165 LYS A CA 1
ATOM 1300 C C . LYS A 1 165 ? -6.689 -4.793 12.937 1.00 97.00 165 LYS A C 1
ATOM 1302 O O . LYS A 1 165 ? -7.048 -5.890 12.539 1.00 97.00 165 LYS A O 1
ATOM 1307 N N . CYS A 1 166 ? -7.419 -3.696 12.737 1.00 96.50 166 CYS A N 1
ATOM 1308 C CA . CYS A 1 166 ? -8.758 -3.716 12.131 1.00 96.50 166 CYS A CA 1
ATOM 1309 C C . CYS A 1 166 ? -8.858 -2.964 10.797 1.00 96.50 166 CYS A C 1
ATOM 1311 O O . CYS A 1 166 ? -9.960 -2.763 10.289 1.00 96.50 166 CYS A O 1
ATOM 1313 N N . GLY A 1 167 ? -7.728 -2.535 10.229 1.00 97.19 167 GLY A N 1
ATOM 1314 C CA . GLY A 1 167 ? -7.685 -1.843 8.941 1.00 97.19 167 GLY A CA 1
ATOM 1315 C C . GLY A 1 167 ? -8.079 -0.364 9.012 1.00 97.19 167 GLY A C 1
ATOM 1316 O O . GLY A 1 167 ? -8.305 0.251 7.967 1.00 97.19 167 GLY A O 1
ATOM 1317 N N . LEU A 1 168 ? -8.170 0.213 10.215 1.00 96.06 168 LEU A N 1
ATOM 1318 C CA . LEU A 1 168 ? -8.567 1.609 10.438 1.00 96.06 168 LEU A CA 1
ATOM 1319 C C . LEU A 1 168 ? -7.393 2.535 10.782 1.00 96.06 168 LEU A C 1
ATOM 1321 O O . LEU A 1 168 ? -7.536 3.751 10.660 1.00 96.06 168 LEU A O 1
ATOM 1325 N N . ASN A 1 169 ? -6.241 1.993 11.190 1.00 95.62 169 ASN A N 1
ATOM 1326 C CA . ASN A 1 169 ? -5.082 2.791 11.583 1.00 95.62 169 ASN A CA 1
ATOM 1327 C C . ASN A 1 169 ? -3.758 2.059 11.296 1.00 95.62 169 ASN A C 1
ATOM 1329 O O . ASN A 1 169 ? -3.369 1.142 12.012 1.00 95.62 169 ASN A O 1
ATOM 1333 N N . PHE A 1 170 ? -3.060 2.498 10.248 1.00 97.06 170 PHE A N 1
ATOM 1334 C CA . PHE A 1 170 ? -1.742 2.013 9.816 1.00 97.06 170 PHE A CA 1
ATOM 1335 C C . PHE A 1 170 ? -0.605 2.967 10.220 1.00 97.06 170 PHE A C 1
ATOM 1337 O O . PHE A 1 170 ? 0.548 2.797 9.809 1.00 97.06 170 PHE A O 1
ATOM 1344 N N . ASN A 1 171 ? -0.910 4.011 10.995 1.00 95.06 171 ASN A N 1
ATOM 1345 C CA . ASN A 1 171 ? 0.108 4.903 11.537 1.00 95.06 171 ASN A CA 1
ATOM 1346 C C . ASN A 1 171 ? 0.932 4.175 12.602 1.00 95.06 171 ASN A C 1
ATOM 1348 O O . ASN A 1 171 ? 0.501 3.167 13.157 1.00 95.06 171 ASN A O 1
ATOM 1352 N N . ARG A 1 172 ? 2.132 4.679 12.902 1.00 94.69 172 ARG A N 1
ATOM 1353 C CA . ARG A 1 172 ? 2.939 4.097 13.980 1.00 94.69 172 ARG A CA 1
ATOM 1354 C C . ARG A 1 172 ? 2.455 4.530 15.365 1.00 94.69 172 ARG A C 1
ATOM 1356 O O . ARG A 1 172 ? 1.958 5.653 15.485 1.00 94.69 172 ARG A O 1
ATOM 1363 N N . PRO A 1 173 ? 2.673 3.720 16.419 1.00 93.94 173 PRO A N 1
ATOM 1364 C CA . PRO A 1 173 ? 2.256 4.051 17.780 1.00 93.94 173 PRO A CA 1
ATOM 1365 C C . PRO A 1 173 ? 2.742 5.423 18.249 1.00 93.94 173 PRO A C 1
ATOM 1367 O O . PRO A 1 173 ? 1.995 6.153 18.894 1.00 93.94 173 PRO A O 1
ATOM 1370 N N . GLU A 1 174 ? 3.962 5.826 17.873 1.00 92.19 174 GLU A N 1
ATOM 1371 C CA . GLU A 1 174 ? 4.561 7.081 18.348 1.00 92.19 174 GLU A CA 1
ATOM 1372 C C . GLU A 1 174 ? 3.852 8.334 17.814 1.00 92.19 174 GLU A C 1
ATOM 1374 O O . GLU A 1 174 ? 4.045 9.424 18.345 1.00 92.19 174 GLU A O 1
ATOM 1379 N N . VAL A 1 175 ? 3.020 8.180 16.781 1.00 90.31 175 VAL A N 1
ATOM 1380 C CA . VAL A 1 175 ? 2.232 9.257 16.167 1.00 90.31 175 VAL A CA 1
ATOM 1381 C C . VAL A 1 175 ? 0.721 9.010 16.300 1.00 90.31 175 VAL A C 1
ATOM 1383 O O . VAL A 1 175 ? -0.076 9.595 15.570 1.00 90.31 175 VAL A O 1
ATOM 1386 N N . GLY A 1 176 ? 0.324 8.135 17.234 1.00 89.06 176 GLY A N 1
ATOM 1387 C CA . GLY A 1 176 ? -1.074 7.803 17.530 1.00 89.06 176 GLY A CA 1
ATOM 1388 C C . GLY A 1 176 ? -1.627 6.582 16.777 1.00 89.06 176 GLY A C 1
ATOM 1389 O O . GLY A 1 176 ? -2.837 6.420 16.624 1.00 89.06 176 GLY A O 1
ATOM 1390 N N . GLY A 1 177 ? -0.740 5.722 16.284 1.00 91.50 177 GLY A N 1
ATOM 1391 C CA . GLY A 1 177 ? -1.065 4.390 15.780 1.00 91.50 177 GLY A CA 1
ATOM 1392 C C . GLY A 1 177 ? -1.424 3.374 16.867 1.00 91.50 177 GLY A C 1
ATOM 1393 O O . GLY A 1 177 ? -1.338 3.647 18.064 1.00 91.50 177 GLY A O 1
ATOM 1394 N N . GLU A 1 178 ? -1.787 2.173 16.430 1.00 91.50 178 GLU A N 1
ATOM 1395 C CA . GLU A 1 178 ? -2.090 1.029 17.296 1.00 91.50 178 GLU A CA 1
ATOM 1396 C C . GLU A 1 178 ? -0.800 0.338 17.766 1.00 91.50 178 GLU A C 1
ATOM 1398 O O . GLU A 1 178 ? 0.091 0.072 16.959 1.00 91.50 178 GLU A O 1
ATOM 1403 N N . GLU A 1 179 ? -0.697 0.012 19.058 1.00 93.56 179 GLU A N 1
ATOM 1404 C CA . GLU A 1 179 ? 0.448 -0.724 19.614 1.00 93.56 179 GLU A CA 1
ATOM 1405 C C . GLU A 1 179 ? 0.673 -2.056 18.876 1.00 93.56 179 GLU A C 1
ATOM 1407 O O . GLU A 1 179 ? -0.272 -2.788 18.589 1.00 93.56 179 GLU A O 1
ATOM 1412 N N . GLY A 1 180 ? 1.933 -2.362 18.549 1.00 94.31 180 GLY A N 1
ATOM 1413 C CA . GLY A 1 180 ? 2.309 -3.559 17.784 1.00 94.31 180 GLY A CA 1
ATOM 1414 C C . GLY A 1 180 ? 2.071 -3.467 16.270 1.00 94.31 180 GLY A C 1
ATOM 1415 O O . GLY A 1 180 ? 2.551 -4.328 15.534 1.00 94.31 180 GLY A O 1
ATOM 1416 N N . HIS A 1 181 ? 1.407 -2.414 15.792 1.00 96.31 181 HIS A N 1
ATOM 1417 C CA . HIS A 1 181 ? 1.074 -2.214 14.383 1.00 96.31 181 HIS A CA 1
ATOM 1418 C C . HIS A 1 181 ? 1.695 -0.927 13.814 1.00 96.31 181 HIS A C 1
ATOM 1420 O O . HIS A 1 181 ? 2.482 -0.238 14.463 1.00 96.31 181 HIS A O 1
ATOM 1426 N N . GLY A 1 182 ? 1.382 -0.625 12.555 1.00 96.56 182 GLY A N 1
ATOM 1427 C CA . GLY A 1 182 ? 1.844 0.556 11.837 1.00 96.56 182 GLY A CA 1
ATOM 1428 C C . GLY A 1 182 ? 2.948 0.287 10.816 1.00 96.56 182 GLY A C 1
ATOM 1429 O O . GLY A 1 182 ? 3.282 -0.861 10.510 1.00 96.56 182 GLY A O 1
ATOM 1430 N N . LEU A 1 183 ? 3.495 1.371 10.255 1.00 97.31 183 LEU A N 1
ATOM 1431 C CA . LEU A 1 183 ? 4.604 1.353 9.292 1.00 97.31 183 LEU A CA 1
ATOM 1432 C C . LEU A 1 183 ? 5.820 0.608 9.862 1.00 97.31 183 LEU A C 1
ATOM 1434 O O . LEU A 1 183 ? 6.382 1.021 10.880 1.00 97.31 183 LEU A O 1
ATOM 1438 N N . LYS A 1 184 ? 6.286 -0.440 9.181 1.00 96.88 184 LYS A N 1
ATOM 1439 C CA . LYS A 1 184 ? 7.436 -1.233 9.633 1.00 96.88 184 LYS A CA 1
ATOM 1440 C C . LYS A 1 184 ? 8.746 -0.435 9.539 1.00 96.88 184 LYS A C 1
ATOM 1442 O O . LYS A 1 184 ? 8.862 0.549 8.802 1.00 96.88 184 LYS A O 1
ATOM 1447 N N . ARG A 1 185 ? 9.740 -0.831 10.338 1.00 95.88 185 ARG A N 1
ATOM 1448 C CA . ARG A 1 185 ? 11.080 -0.212 10.410 1.00 95.88 185 ARG A CA 1
ATOM 1449 C C . ARG A 1 185 ? 12.102 -1.049 9.640 1.00 95.88 185 ARG A C 1
ATOM 1451 O O . ARG A 1 185 ? 13.048 -1.571 10.215 1.00 95.88 185 ARG A O 1
ATOM 1458 N N . LEU A 1 186 ? 11.854 -1.224 8.346 1.00 96.00 186 LEU A N 1
ATOM 1459 C CA . LEU A 1 186 ? 12.685 -2.031 7.453 1.00 96.00 186 LEU A CA 1
ATOM 1460 C C . LEU A 1 186 ? 12.590 -1.521 6.016 1.00 96.00 186 LEU A C 1
ATOM 1462 O O . LEU A 1 186 ? 11.609 -0.871 5.638 1.00 96.00 186 LEU A O 1
ATOM 1466 N N . LYS A 1 187 ? 13.603 -1.830 5.206 1.00 96.69 187 LYS A N 1
ATOM 1467 C CA . LYS A 1 187 ? 13.563 -1.611 3.765 1.00 96.69 187 LYS A CA 1
ATOM 1468 C C . LYS A 1 187 ? 12.683 -2.698 3.154 1.00 96.69 187 LYS A C 1
ATOM 1470 O O . LYS A 1 187 ? 13.050 -3.864 3.147 1.00 96.69 187 LYS A O 1
ATOM 1475 N N . PHE A 1 188 ? 11.486 -2.326 2.705 1.00 97.81 188 PHE A N 1
ATOM 1476 C CA . PHE A 1 188 ? 10.495 -3.318 2.285 1.00 97.81 188 PHE A CA 1
ATOM 1477 C C . PHE A 1 188 ? 10.743 -3.811 0.861 1.00 97.81 188 PHE A C 1
ATOM 1479 O O . PHE A 1 188 ? 11.234 -4.917 0.702 1.00 97.81 188 PHE A O 1
ATOM 1486 N N . ALA A 1 189 ? 10.478 -2.992 -0.159 1.00 97.19 189 ALA A N 1
ATOM 1487 C CA . ALA A 1 189 ? 10.745 -3.353 -1.550 1.00 97.19 189 ALA A CA 1
ATOM 1488 C C . ALA A 1 189 ? 11.561 -2.270 -2.261 1.00 97.19 189 ALA A C 1
ATOM 1490 O O . ALA A 1 189 ? 11.377 -1.068 -2.037 1.00 97.19 189 ALA A O 1
ATOM 1491 N N . ASP A 1 190 ? 12.439 -2.693 -3.164 1.00 93.31 190 ASP A N 1
ATOM 1492 C CA . ASP A 1 190 ? 13.265 -1.814 -3.998 1.00 93.31 190 ASP A CA 1
ATOM 1493 C C . ASP A 1 190 ? 12.488 -1.166 -5.166 1.00 93.31 190 ASP A C 1
ATOM 1495 O O . ASP A 1 190 ? 12.951 -0.179 -5.749 1.00 93.31 190 ASP A O 1
ATOM 1499 N N . ARG A 1 191 ? 11.277 -1.655 -5.471 1.00 94.88 191 ARG A N 1
ATOM 1500 C CA . ARG A 1 191 ? 10.368 -1.112 -6.497 1.00 94.88 191 ARG A CA 1
ATOM 1501 C C . ARG A 1 191 ? 9.145 -0.409 -5.914 1.00 94.88 191 ARG A C 1
ATOM 1503 O O . ARG A 1 191 ? 8.720 -0.653 -4.787 1.00 94.88 191 ARG A O 1
ATOM 1510 N N . ASN A 1 192 ? 8.557 0.483 -6.704 1.00 93.44 192 ASN A N 1
ATOM 1511 C CA . ASN A 1 192 ? 7.329 1.224 -6.416 1.00 93.44 192 ASN A CA 1
ATOM 1512 C C . ASN A 1 192 ? 6.102 0.618 -7.124 1.00 93.44 192 ASN A C 1
ATOM 1514 O O . ASN A 1 192 ? 6.231 -0.106 -8.108 1.00 93.44 192 ASN A O 1
ATOM 1518 N N . TYR A 1 193 ? 4.904 0.985 -6.650 1.00 93.69 193 TYR A N 1
ATOM 1519 C CA . TYR A 1 193 ? 3.618 0.470 -7.150 1.00 93.69 193 TYR A CA 1
ATOM 1520 C C . TYR A 1 193 ? 3.502 -1.059 -7.070 1.00 93.69 193 TYR A C 1
ATOM 1522 O O . TYR A 1 193 ? 2.934 -1.675 -7.968 1.00 93.69 193 TYR A O 1
ATOM 1530 N N . LEU A 1 194 ? 4.057 -1.662 -6.015 1.00 96.44 194 LEU A N 1
ATOM 1531 C CA . LEU A 1 194 ? 3.986 -3.102 -5.813 1.00 96.44 194 LEU A CA 1
ATOM 1532 C C . LEU A 1 194 ? 2.528 -3.555 -5.632 1.00 96.44 194 LEU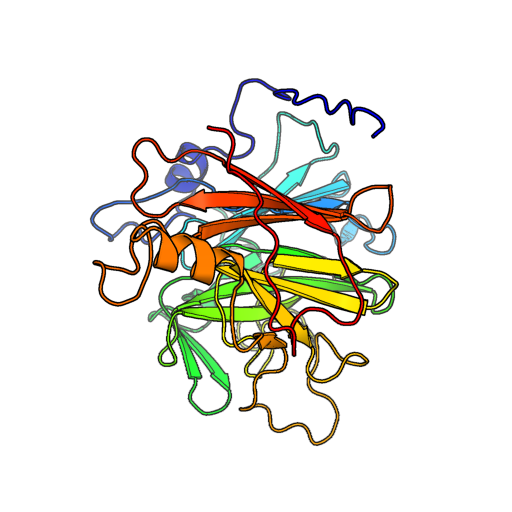 A C 1
ATOM 1534 O O . LEU A 1 194 ? 1.801 -3.038 -4.781 1.00 96.44 194 LEU A O 1
ATOM 1538 N N . ARG A 1 195 ? 2.127 -4.527 -6.445 1.00 95.81 195 ARG A N 1
ATOM 1539 C CA . ARG A 1 195 ? 0.971 -5.403 -6.250 1.00 95.81 195 ARG A CA 1
ATOM 1540 C C . ARG A 1 195 ? 1.478 -6.752 -5.802 1.00 95.81 195 ARG A C 1
ATOM 1542 O O . ARG A 1 195 ? 2.555 -7.150 -6.233 1.00 95.81 195 ARG A O 1
ATOM 1549 N N . VAL A 1 196 ? 0.719 -7.442 -4.969 1.00 95.75 196 VAL A N 1
ATOM 1550 C CA . VAL A 1 196 ? 1.113 -8.754 -4.460 1.00 95.75 196 VAL A CA 1
ATOM 1551 C C . VAL A 1 196 ? 0.007 -9.762 -4.699 1.00 95.75 196 VAL A C 1
ATOM 1553 O O . VAL A 1 196 ? -1.169 -9.416 -4.737 1.00 95.75 196 VAL A O 1
ATOM 1556 N N . PHE A 1 197 ? 0.399 -11.007 -4.906 1.00 94.56 197 PHE A N 1
ATOM 1557 C CA . PHE A 1 197 ? -0.503 -12.108 -5.192 1.00 94.56 197 PHE A CA 1
ATOM 1558 C C . PHE A 1 197 ? 0.119 -13.411 -4.705 1.00 94.56 197 PHE A C 1
ATOM 1560 O O . PHE A 1 197 ? 1.324 -13.485 -4.461 1.00 94.56 197 PHE A O 1
ATOM 1567 N N . THR A 1 198 ? -0.705 -14.443 -4.567 1.00 92.94 198 THR A N 1
ATOM 1568 C CA . THR A 1 198 ? -0.242 -15.786 -4.229 1.00 92.94 198 THR A CA 1
ATOM 1569 C C . THR A 1 198 ? -0.310 -16.691 -5.449 1.00 92.94 198 THR A C 1
ATOM 1571 O O . THR A 1 198 ? -1.271 -16.651 -6.215 1.00 92.94 198 THR A O 1
ATOM 1574 N N . TYR A 1 199 ? 0.705 -17.529 -5.632 1.00 91.69 199 TYR A N 1
ATOM 1575 C CA . TYR A 1 199 ? 0.713 -18.587 -6.638 1.00 91.69 199 TYR A CA 1
ATOM 1576 C C . TYR A 1 199 ? 1.268 -19.856 -6.003 1.00 91.69 199 TYR A C 1
ATOM 1578 O O . TYR A 1 199 ? 2.358 -19.858 -5.444 1.00 91.69 199 TYR A O 1
ATOM 1586 N N . ARG A 1 200 ? 0.476 -20.935 -6.039 1.00 90.06 200 ARG A N 1
ATOM 1587 C CA . ARG A 1 200 ? 0.808 -22.240 -5.433 1.00 90.06 200 ARG A CA 1
ATOM 1588 C C . ARG A 1 200 ? 1.232 -22.179 -3.955 1.00 90.06 200 ARG A C 1
ATOM 1590 O O . ARG A 1 200 ? 1.969 -23.039 -3.490 1.00 90.06 200 ARG A O 1
ATOM 1597 N N . GLY A 1 201 ? 0.689 -21.212 -3.215 1.00 89.81 201 GLY A N 1
ATOM 1598 C CA . GLY A 1 201 ? 0.948 -21.020 -1.785 1.00 89.81 201 GLY A CA 1
ATOM 1599 C C . GLY A 1 201 ? 2.088 -20.049 -1.475 1.00 89.81 201 GLY A C 1
ATOM 1600 O O . GLY A 1 201 ? 2.172 -19.595 -0.340 1.00 89.81 201 GLY A O 1
ATOM 1601 N N . ASP A 1 202 ? 2.888 -19.672 -2.472 1.00 93.31 202 ASP A N 1
ATOM 1602 C CA . ASP A 1 202 ? 3.989 -18.725 -2.311 1.00 93.31 202 ASP A CA 1
ATOM 1603 C C . ASP A 1 202 ? 3.556 -17.299 -2.675 1.00 93.31 202 ASP A C 1
ATOM 1605 O O . ASP A 1 202 ? 2.641 -17.085 -3.481 1.00 93.31 202 ASP A O 1
ATOM 1609 N N . TRP A 1 203 ? 4.224 -16.316 -2.072 1.00 95.38 203 TRP A N 1
ATOM 1610 C CA . TRP A 1 203 ? 3.983 -14.894 -2.305 1.00 95.38 203 TRP A CA 1
ATOM 1611 C C . TRP A 1 203 ? 4.828 -14.355 -3.454 1.00 95.38 203 TRP A C 1
ATOM 1613 O O . TRP A 1 203 ? 6.038 -14.555 -3.505 1.00 95.38 203 TRP A O 1
ATOM 1623 N N . TYR A 1 204 ? 4.183 -13.586 -4.326 1.00 96.38 204 TYR A N 1
ATOM 1624 C CA . TYR A 1 204 ? 4.804 -12.916 -5.459 1.00 96.38 204 TYR A CA 1
ATOM 1625 C C . TYR A 1 204 ? 4.344 -11.470 -5.555 1.00 96.38 204 TYR A C 1
ATOM 1627 O O . TYR A 1 204 ? 3.306 -11.069 -5.023 1.00 96.38 204 TYR A O 1
ATOM 1635 N N . GLY A 1 205 ? 5.152 -10.676 -6.243 1.00 96.06 205 GLY A N 1
ATOM 1636 C CA . GLY A 1 205 ? 4.965 -9.253 -6.414 1.00 96.06 205 GLY A CA 1
ATOM 1637 C C . GLY A 1 205 ? 5.094 -8.847 -7.872 1.00 96.06 205 GLY A C 1
ATOM 1638 O O . GLY A 1 205 ? 5.834 -9.460 -8.636 1.00 96.06 205 GLY A O 1
ATOM 1639 N N . PHE A 1 206 ? 4.387 -7.791 -8.253 1.00 95.25 206 PHE A N 1
ATOM 1640 C CA . PHE A 1 206 ? 4.454 -7.177 -9.571 1.00 95.25 206 PHE A CA 1
ATOM 1641 C C . PHE A 1 206 ? 4.463 -5.656 -9.425 1.00 95.25 206 PHE A C 1
ATOM 1643 O O . PHE A 1 206 ? 3.574 -5.081 -8.796 1.00 95.25 206 PHE A O 1
ATOM 1650 N N . ALA A 1 207 ? 5.474 -4.992 -9.973 1.00 94.75 207 ALA A N 1
ATOM 1651 C CA . ALA A 1 207 ? 5.700 -3.565 -9.775 1.00 94.75 207 ALA A CA 1
ATOM 1652 C C . ALA A 1 207 ? 5.733 -2.773 -11.088 1.00 94.75 207 ALA A C 1
ATOM 1654 O O . ALA A 1 207 ? 5.588 -3.304 -12.192 1.00 94.75 207 ALA A O 1
ATOM 1655 N N . GLN A 1 208 ? 5.922 -1.455 -10.963 1.00 91.56 208 GLN A N 1
ATOM 1656 C CA . GLN A 1 208 ? 6.128 -0.567 -12.106 1.00 91.56 208 GLN A CA 1
ATOM 1657 C C . GLN A 1 208 ? 7.193 -1.132 -13.062 1.00 91.56 208 GLN A C 1
ATOM 1659 O O . GLN A 1 208 ? 8.171 -1.725 -12.610 1.00 91.56 208 GLN A O 1
ATOM 1664 N N . ARG A 1 209 ? 7.031 -0.896 -14.374 1.00 90.00 209 ARG A N 1
ATOM 1665 C CA . ARG A 1 209 ? 7.903 -1.438 -15.431 1.00 90.00 209 ARG A CA 1
ATOM 1666 C C . ARG A 1 209 ? 7.863 -2.969 -15.519 1.00 90.00 209 ARG A C 1
ATOM 1668 O O . ARG A 1 209 ? 8.773 -3.575 -16.052 1.00 90.00 209 ARG A O 1
ATOM 1675 N N . GLY A 1 210 ? 6.838 -3.620 -14.976 1.00 90.44 210 GLY A N 1
ATOM 1676 C CA . GLY A 1 210 ? 6.643 -5.063 -15.130 1.00 90.44 210 GLY A CA 1
ATOM 1677 C C . GLY A 1 210 ? 7.636 -5.948 -14.375 1.00 90.44 210 GLY A C 1
ATOM 1678 O O . GLY A 1 210 ? 7.785 -7.117 -14.712 1.00 90.44 210 GLY A O 1
ATOM 1679 N N . PHE A 1 211 ? 8.335 -5.409 -13.372 1.00 93.31 211 PHE A N 1
ATOM 1680 C CA . PHE A 1 211 ? 9.236 -6.215 -12.552 1.00 93.31 211 PHE A CA 1
ATOM 1681 C C . PHE A 1 211 ? 8.444 -7.148 -11.644 1.00 93.31 211 PHE A C 1
ATOM 1683 O O . PHE A 1 211 ? 7.574 -6.695 -10.898 1.00 93.31 211 PHE A O 1
ATOM 1690 N N . PHE A 1 212 ? 8.815 -8.424 -11.666 1.00 94.56 212 PHE A N 1
ATOM 1691 C CA . PHE A 1 212 ? 8.382 -9.395 -10.673 1.00 94.56 212 PHE A CA 1
ATOM 1692 C C . PHE A 1 212 ? 9.263 -9.315 -9.428 1.00 94.56 212 PHE A C 1
ATOM 1694 O O . PHE A 1 212 ? 10.445 -8.969 -9.511 1.00 94.56 212 PHE A O 1
ATOM 1701 N N . LEU A 1 213 ? 8.668 -9.595 -8.273 1.00 96.94 213 LEU A N 1
ATOM 1702 C CA . LEU A 1 213 ? 9.331 -9.595 -6.975 1.00 96.94 213 LEU A CA 1
ATOM 1703 C C . LEU A 1 213 ? 8.955 -10.849 -6.194 1.00 96.94 213 LEU A C 1
ATOM 1705 O O . LEU A 1 213 ? 7.839 -11.350 -6.318 1.00 96.94 213 LEU A O 1
ATOM 1709 N N . GLU A 1 214 ? 9.869 -11.288 -5.343 1.00 97.00 214 GLU A N 1
ATOM 1710 C CA . GLU A 1 214 ? 9.664 -12.370 -4.380 1.00 97.00 214 GLU A CA 1
ATOM 1711 C C . GLU A 1 214 ? 10.151 -11.898 -2.999 1.00 97.00 214 GLU A C 1
ATOM 1713 O O . GLU A 1 214 ? 11.064 -11.060 -2.919 1.00 97.00 214 GLU A O 1
ATOM 1718 N N . PRO A 1 215 ? 9.557 -12.387 -1.898 1.00 96.50 215 PRO A N 1
ATOM 1719 C CA . PRO A 1 215 ? 10.122 -12.179 -0.575 1.00 96.50 215 PRO A CA 1
ATOM 1720 C C . PRO A 1 215 ? 11.475 -12.897 -0.479 1.00 96.50 215 PRO A C 1
ATOM 1722 O O . PRO A 1 215 ? 11.616 -14.054 -0.868 1.00 96.50 215 PRO A O 1
ATOM 1725 N N . ALA A 1 216 ? 12.480 -12.217 0.064 1.00 95.44 216 ALA A N 1
ATOM 1726 C CA . ALA A 1 216 ? 13.802 -12.789 0.293 1.00 95.44 216 ALA A CA 1
ATOM 1727 C C . ALA A 1 216 ? 13.779 -13.913 1.343 1.00 95.44 216 ALA A C 1
ATOM 1729 O O . ALA A 1 216 ? 14.622 -14.807 1.309 1.00 95.44 216 ALA A O 1
ATOM 1730 N N . ASP A 1 217 ? 12.802 -13.863 2.251 1.00 94.19 217 ASP A N 1
ATOM 1731 C CA . ASP A 1 217 ? 12.424 -14.956 3.139 1.00 94.19 217 ASP A CA 1
ATOM 1732 C C . ASP A 1 217 ? 10.933 -15.291 2.924 1.00 94.19 217 ASP A C 1
ATOM 1734 O O . ASP A 1 217 ? 10.064 -14.548 3.394 1.00 94.19 217 ASP A O 1
ATOM 1738 N N . PRO A 1 218 ? 10.616 -16.391 2.215 1.00 92.44 218 PRO A N 1
ATOM 1739 C CA . PRO A 1 218 ? 9.238 -16.807 1.961 1.00 92.44 218 PRO A CA 1
ATOM 1740 C C . PRO A 1 218 ? 8.422 -17.133 3.216 1.00 92.44 218 PRO A C 1
ATOM 1742 O O . PRO A 1 218 ? 7.196 -17.046 3.167 1.00 92.44 218 PRO A O 1
ATOM 1745 N N . GLU A 1 219 ? 9.064 -17.488 4.335 1.00 92.25 219 GLU A N 1
ATOM 1746 C CA . GLU A 1 219 ? 8.368 -17.766 5.599 1.00 92.25 219 GLU A CA 1
ATOM 1747 C C . GLU A 1 219 ? 7.961 -16.472 6.323 1.00 92.25 219 GLU A C 1
ATOM 1749 O O . GLU A 1 219 ? 7.019 -16.471 7.117 1.00 92.25 219 GLU A O 1
ATOM 1754 N N . HIS A 1 220 ? 8.630 -15.354 6.018 1.00 94.25 220 HIS A N 1
ATOM 1755 C CA . HIS A 1 220 ? 8.419 -14.058 6.665 1.00 94.25 220 HIS A CA 1
ATOM 1756 C C . HIS A 1 220 ? 8.260 -12.917 5.636 1.00 94.25 220 HIS A C 1
ATOM 1758 O O . HIS A 1 220 ? 9.029 -11.955 5.637 1.00 94.25 220 HIS A O 1
ATOM 1764 N N . PRO A 1 221 ? 7.235 -12.951 4.763 1.00 95.56 221 PRO A N 1
ATOM 1765 C CA . PRO A 1 221 ? 7.092 -11.982 3.671 1.00 95.56 221 PRO A CA 1
ATOM 1766 C C . PRO A 1 221 ? 6.783 -10.551 4.142 1.00 95.56 221 PRO A C 1
ATOM 1768 O O . PRO A 1 221 ? 6.945 -9.599 3.382 1.00 95.56 221 PRO A O 1
ATOM 1771 N N . TRP A 1 222 ? 6.329 -10.355 5.380 1.00 95.62 222 TRP A N 1
ATOM 1772 C CA . TRP A 1 222 ? 5.848 -9.051 5.867 1.00 95.62 222 TRP A CA 1
ATOM 1773 C C . TRP A 1 222 ? 6.683 -8.464 7.004 1.00 95.62 222 TRP A C 1
ATOM 1775 O O . TRP A 1 222 ? 6.580 -7.269 7.297 1.00 95.62 222 TRP A O 1
ATOM 1785 N N . ASP A 1 223 ? 7.516 -9.293 7.626 1.00 93.25 223 ASP A N 1
ATOM 1786 C CA . ASP A 1 223 ? 8.265 -8.980 8.831 1.00 93.25 223 ASP A CA 1
ATOM 1787 C C . ASP A 1 223 ? 9.717 -9.412 8.672 1.00 93.25 223 ASP A C 1
ATOM 1789 O O . ASP A 1 223 ? 10.012 -10.456 8.105 1.00 93.25 223 ASP A O 1
ATOM 1793 N N . ALA A 1 224 ? 10.641 -8.599 9.181 1.00 92.44 224 ALA A N 1
ATOM 1794 C CA . ALA A 1 224 ? 12.053 -8.949 9.152 1.00 92.44 224 ALA A CA 1
ATOM 1795 C C . ALA A 1 224 ? 12.305 -10.156 10.080 1.00 92.44 224 ALA A C 1
ATOM 1797 O O . ALA A 1 224 ? 12.022 -10.048 11.281 1.00 92.44 224 ALA A O 1
ATOM 1798 N N . PRO A 1 225 ? 12.851 -11.279 9.576 1.00 91.81 225 PRO A N 1
ATOM 1799 C CA . PRO A 1 225 ? 13.161 -12.431 10.413 1.00 91.81 225 PRO A CA 1
ATOM 1800 C C . PRO A 1 225 ? 14.280 -12.107 11.414 1.00 91.81 225 PRO A C 1
ATOM 1802 O O . PRO A 1 225 ? 15.018 -11.123 11.290 1.00 91.81 225 PRO A O 1
ATOM 1805 N N . ALA A 1 226 ? 14.426 -12.940 12.446 1.00 92.12 226 ALA A N 1
ATOM 1806 C CA . ALA A 1 226 ? 15.435 -12.724 13.479 1.00 92.12 226 ALA A CA 1
ATOM 1807 C C . ALA A 1 226 ? 16.857 -12.688 12.883 1.00 92.12 226 ALA A C 1
ATOM 1809 O O . ALA A 1 226 ? 17.288 -13.622 12.213 1.00 92.12 226 ALA A O 1
ATOM 1810 N N . GLY A 1 227 ? 17.601 -11.612 13.159 1.00 92.62 227 GLY A N 1
ATOM 1811 C CA . GLY A 1 227 ? 18.956 -11.409 12.631 1.00 92.62 227 GLY A CA 1
ATOM 1812 C C . GLY A 1 227 ? 19.017 -10.826 11.214 1.00 92.62 227 GLY A C 1
ATOM 1813 O O . GLY A 1 227 ? 20.119 -10.614 10.712 1.00 92.62 227 GLY A O 1
ATOM 1814 N N . TRP A 1 228 ? 17.872 -10.530 10.589 1.00 94.75 228 TRP A N 1
ATOM 1815 C CA . TRP A 1 228 ? 17.820 -9.832 9.306 1.00 94.75 228 TRP A CA 1
ATOM 1816 C C . TRP A 1 228 ? 18.424 -8.431 9.405 1.00 94.75 228 TRP A C 1
ATOM 1818 O O . TRP A 1 228 ? 18.135 -7.672 10.335 1.00 94.75 228 TRP A O 1
ATOM 1828 N N . ASN A 1 229 ? 19.230 -8.064 8.413 1.00 95.31 229 ASN A N 1
ATOM 1829 C CA . ASN A 1 229 ? 19.704 -6.700 8.265 1.00 95.31 229 ASN A CA 1
ATOM 1830 C C . ASN A 1 229 ? 18.581 -5.839 7.673 1.00 95.31 229 ASN A C 1
ATOM 1832 O O . ASN A 1 229 ? 18.276 -5.928 6.489 1.00 95.31 229 ASN A O 1
ATOM 1836 N N . THR A 1 230 ? 17.948 -4.995 8.484 1.00 94.44 230 THR A N 1
ATOM 1837 C CA . THR A 1 230 ? 16.768 -4.217 8.077 1.00 94.44 230 THR A CA 1
ATOM 1838 C C . THR A 1 230 ? 17.053 -3.151 7.010 1.00 94.44 230 THR A C 1
ATOM 1840 O O . THR A 1 230 ? 16.094 -2.602 6.457 1.00 94.44 230 THR A O 1
ATOM 1843 N N . SER A 1 231 ? 18.324 -2.890 6.670 1.00 93.50 231 SER A N 1
ATOM 1844 C CA . SER A 1 231 ? 18.695 -2.108 5.482 1.00 93.50 231 SER A CA 1
ATOM 1845 C C . SER A 1 231 ? 18.569 -2.887 4.169 1.00 93.50 231 SER A C 1
ATOM 1847 O O . SER A 1 231 ? 18.492 -2.256 3.112 1.00 93.50 231 SER A O 1
ATOM 1849 N N . ASP A 1 232 ? 18.572 -4.221 4.209 1.00 94.81 232 ASP A N 1
ATOM 1850 C CA . ASP A 1 232 ? 18.420 -5.067 3.027 1.00 94.81 232 ASP A CA 1
ATOM 1851 C C . ASP A 1 232 ? 16.928 -5.227 2.685 1.00 94.81 232 ASP A C 1
ATOM 1853 O O . ASP A 1 232 ? 16.103 -5.393 3.593 1.00 94.81 232 ASP A O 1
ATOM 1857 N N . PRO A 1 233 ? 16.552 -5.134 1.392 1.00 95.56 233 PRO A N 1
ATOM 1858 C CA . PRO A 1 233 ? 15.156 -5.208 0.981 1.00 95.56 233 PRO A CA 1
ATOM 1859 C C . PRO A 1 233 ? 14.558 -6.585 1.291 1.00 95.56 233 PRO A C 1
ATOM 1861 O O . PRO A 1 233 ? 15.112 -7.604 0.884 1.00 95.56 233 PRO A O 1
ATOM 1864 N N . LEU A 1 234 ? 13.409 -6.606 1.972 1.00 97.50 234 LEU A N 1
ATOM 1865 C CA . LEU A 1 234 ? 12.672 -7.840 2.268 1.00 97.50 234 LEU A CA 1
ATOM 1866 C C . LEU A 1 234 ? 12.018 -8.443 1.016 1.00 97.50 234 LEU A C 1
ATOM 1868 O O . LEU A 1 234 ? 11.889 -9.654 0.919 1.00 97.50 234 LEU A O 1
ATOM 1872 N N . TRP A 1 235 ? 11.620 -7.610 0.056 1.00 97.81 235 TRP A N 1
ATOM 1873 C CA . TRP A 1 235 ? 11.113 -8.007 -1.257 1.00 97.81 235 TRP A CA 1
ATOM 1874 C C . TRP A 1 235 ? 12.104 -7.588 -2.330 1.00 97.81 235 TRP A C 1
ATOM 1876 O O . TRP A 1 235 ? 12.416 -6.401 -2.476 1.00 97.81 235 TRP A O 1
ATOM 1886 N N . VAL A 1 236 ? 12.580 -8.568 -3.088 1.00 95.75 236 VAL A N 1
ATOM 1887 C CA . VAL A 1 236 ? 13.666 -8.396 -4.051 1.00 95.75 236 VAL A CA 1
ATOM 1888 C C . VAL A 1 236 ? 13.107 -8.516 -5.455 1.00 95.75 236 VAL A C 1
ATOM 1890 O O . VAL A 1 236 ? 12.350 -9.438 -5.755 1.00 95.75 236 VAL A O 1
ATOM 1893 N N . SER A 1 237 ? 13.469 -7.567 -6.317 1.00 95.25 237 SER A N 1
ATOM 1894 C CA . SER A 1 237 ? 13.086 -7.622 -7.722 1.00 95.25 237 SER A CA 1
ATOM 1895 C C . SER A 1 237 ? 13.949 -8.565 -8.541 1.00 95.25 237 SER A C 1
ATOM 1897 O O . SER A 1 237 ? 15.155 -8.681 -8.325 1.00 95.25 237 SER A O 1
ATOM 1899 N N . ALA A 1 238 ? 13.310 -9.222 -9.508 1.00 93.88 238 ALA A N 1
ATOM 1900 C CA . ALA A 1 238 ? 13.997 -9.957 -10.552 1.00 93.88 238 ALA A CA 1
ATOM 1901 C C . ALA A 1 238 ? 15.000 -9.045 -11.279 1.00 93.88 238 ALA A C 1
ATOM 1903 O O . ALA A 1 238 ? 14.794 -7.833 -11.403 1.00 93.88 238 ALA A O 1
ATOM 1904 N N . GLU A 1 239 ? 16.084 -9.637 -11.785 1.00 90.94 239 GLU A N 1
ATOM 1905 C CA . GLU A 1 239 ? 17.148 -8.887 -12.465 1.00 90.94 239 GLU A CA 1
ATOM 1906 C C . GLU A 1 239 ? 16.649 -8.173 -13.730 1.00 90.94 239 GLU A C 1
ATOM 1908 O O . GLU A 1 239 ? 17.167 -7.112 -14.087 1.00 90.94 239 GLU A O 1
ATOM 1913 N N . SER A 1 240 ? 15.627 -8.727 -14.388 1.00 89.50 240 SER A N 1
ATOM 1914 C CA . SER A 1 240 ? 14.988 -8.135 -15.560 1.00 89.50 240 SER A CA 1
ATOM 1915 C C . SER A 1 240 ? 13.464 -8.246 -15.511 1.00 89.50 240 SER A C 1
ATOM 1917 O O . SER A 1 240 ? 12.882 -8.955 -14.687 1.00 89.50 240 SER A O 1
ATOM 1919 N N . SER A 1 241 ? 12.819 -7.502 -16.404 1.00 89.94 241 SER A N 1
ATOM 1920 C CA . SER A 1 241 ? 11.377 -7.524 -16.624 1.00 89.94 241 SER A CA 1
ATOM 1921 C C . SER A 1 241 ? 11.150 -7.881 -18.089 1.00 89.94 241 SER A C 1
ATOM 1923 O O . SER A 1 241 ? 11.453 -7.045 -18.937 1.00 89.94 241 SER A O 1
ATOM 1925 N N . PRO A 1 242 ? 10.613 -9.072 -18.414 1.00 85.50 242 PRO A N 1
ATOM 1926 C CA . PRO A 1 242 ? 10.340 -9.445 -19.803 1.00 85.50 242 PRO A CA 1
ATOM 1927 C C . PRO A 1 242 ? 9.441 -8.427 -20.518 1.00 85.50 242 PRO A C 1
ATOM 1929 O O . PRO A 1 242 ? 9.679 -8.084 -21.670 1.00 85.50 242 PRO A O 1
ATOM 1932 N N . ILE A 1 243 ? 8.460 -7.872 -19.797 1.00 84.75 243 ILE A N 1
ATOM 1933 C CA . ILE A 1 243 ? 7.539 -6.855 -20.319 1.00 84.75 243 ILE A CA 1
ATOM 1934 C C . ILE A 1 243 ? 8.293 -5.563 -20.659 1.00 84.75 243 ILE A C 1
ATOM 1936 O O . ILE A 1 243 ? 8.056 -4.956 -21.700 1.00 84.75 243 ILE A O 1
ATOM 1940 N N . GLU A 1 244 ? 9.196 -5.113 -19.785 1.00 87.62 244 GLU A N 1
ATOM 1941 C CA . GLU A 1 244 ? 10.004 -3.922 -20.063 1.00 87.62 244 GLU A CA 1
ATOM 1942 C C . GLU A 1 244 ? 11.025 -4.183 -21.167 1.00 87.62 244 GLU A C 1
ATOM 1944 O O . GLU A 1 244 ? 11.228 -3.311 -22.005 1.00 87.62 244 GLU A O 1
ATOM 1949 N N . ASP A 1 245 ? 11.645 -5.363 -21.180 1.00 89.25 245 ASP A N 1
ATOM 1950 C CA . ASP A 1 245 ? 12.633 -5.761 -22.180 1.00 89.25 245 ASP A CA 1
ATOM 1951 C C . ASP A 1 245 ? 12.014 -5.729 -23.587 1.00 89.25 245 ASP A C 1
ATOM 1953 O O . ASP A 1 245 ? 12.615 -5.162 -24.503 1.00 89.25 245 ASP A O 1
ATOM 1957 N N . ASP A 1 246 ? 10.784 -6.229 -23.744 1.00 87.88 246 ASP A N 1
ATOM 1958 C CA . ASP A 1 246 ? 10.026 -6.155 -24.997 1.00 87.88 246 ASP A CA 1
ATOM 1959 C C . ASP A 1 246 ? 9.706 -4.700 -25.387 1.00 87.88 246 ASP A C 1
ATOM 1961 O O . ASP A 1 246 ? 9.957 -4.281 -26.519 1.00 87.88 246 ASP A O 1
ATOM 1965 N N . LEU A 1 247 ? 9.230 -3.877 -24.442 1.00 85.88 247 LEU A N 1
ATOM 1966 C CA . LEU A 1 247 ? 8.957 -2.456 -24.704 1.00 85.88 247 LEU A CA 1
ATOM 1967 C C . LEU A 1 247 ? 10.225 -1.668 -25.067 1.00 85.88 247 LEU A C 1
ATOM 1969 O O . LEU A 1 247 ? 10.166 -0.732 -25.868 1.00 85.88 247 LEU A O 1
ATOM 1973 N N . VAL A 1 248 ? 11.372 -2.009 -24.478 1.00 88.94 248 VAL A N 1
ATOM 1974 C CA . VAL A 1 248 ? 12.675 -1.418 -24.808 1.00 88.94 248 VAL A CA 1
ATOM 1975 C C . VAL A 1 248 ? 13.129 -1.869 -26.195 1.00 88.94 248 VAL A C 1
ATOM 1977 O O . VAL A 1 248 ? 13.604 -1.037 -26.970 1.00 88.94 248 VAL A O 1
ATOM 1980 N N . ALA A 1 249 ? 12.964 -3.150 -26.533 1.00 89.19 249 ALA A N 1
ATOM 1981 C CA . ALA A 1 249 ? 13.306 -3.690 -27.847 1.00 89.19 249 ALA A CA 1
ATOM 1982 C C . ALA A 1 249 ? 12.501 -3.022 -28.975 1.00 89.19 249 ALA A C 1
ATOM 1984 O O . ALA A 1 249 ? 13.055 -2.733 -30.038 1.00 89.19 249 ALA A O 1
ATOM 1985 N N . ASP A 1 250 ? 11.239 -2.686 -28.708 1.00 88.44 250 ASP A N 1
ATOM 1986 C CA . ASP A 1 250 ? 10.368 -1.941 -29.623 1.00 88.44 250 ASP A CA 1
ATOM 1987 C C . ASP A 1 250 ? 10.631 -0.419 -29.626 1.00 88.44 250 ASP A C 1
ATOM 1989 O O . ASP A 1 250 ? 9.980 0.336 -30.354 1.00 88.44 250 ASP A O 1
ATOM 1993 N N . GLY A 1 251 ? 11.586 0.066 -28.823 1.00 86.94 251 GLY A N 1
ATOM 1994 C CA . GLY A 1 251 ? 11.931 1.487 -28.717 1.00 86.94 251 GLY A CA 1
ATOM 1995 C C . GLY A 1 251 ? 10.856 2.342 -28.035 1.00 86.94 251 GLY A C 1
ATOM 1996 O O . GLY A 1 251 ? 10.827 3.560 -28.216 1.00 86.94 251 GLY A O 1
ATOM 1997 N N . LEU A 1 252 ? 9.958 1.717 -27.270 1.00 85.25 252 LEU A N 1
ATOM 1998 C CA . LEU A 1 252 ? 8.843 2.371 -26.583 1.00 85.25 252 LEU A CA 1
ATOM 1999 C C . LEU A 1 252 ? 9.189 2.763 -25.144 1.00 85.25 252 LEU A C 1
ATOM 2001 O O . LEU A 1 252 ? 8.636 3.739 -24.633 1.00 85.25 252 LEU A O 1
ATOM 2005 N N . ALA A 1 253 ? 10.094 2.031 -24.492 1.00 86.81 253 ALA A N 1
ATOM 2006 C CA . ALA A 1 253 ? 10.515 2.263 -23.112 1.00 86.81 253 ALA A CA 1
ATOM 2007 C C . ALA A 1 253 ? 12.045 2.300 -22.959 1.00 86.81 253 ALA A C 1
ATOM 2009 O O . ALA A 1 253 ? 12.802 2.004 -23.884 1.00 86.81 253 ALA A O 1
ATOM 2010 N N . GLY A 1 254 ? 12.503 2.701 -21.772 1.00 81.88 254 GLY A N 1
ATOM 2011 C CA . GLY A 1 254 ? 13.913 2.681 -21.383 1.00 81.88 254 GLY A CA 1
ATOM 2012 C C . GLY A 1 254 ? 14.424 4.012 -20.840 1.00 81.88 254 GLY A C 1
ATOM 2013 O O . GLY A 1 254 ? 13.897 5.081 -21.141 1.00 81.88 254 GLY A O 1
ATOM 2014 N N . ASP A 1 255 ? 15.490 3.950 -20.041 1.00 82.81 255 ASP A N 1
ATOM 2015 C CA . ASP A 1 255 ? 16.006 5.106 -19.287 1.00 82.81 255 ASP A CA 1
ATOM 2016 C C . ASP A 1 255 ? 16.591 6.212 -20.185 1.00 82.81 255 ASP A C 1
ATOM 2018 O O . ASP A 1 255 ? 16.717 7.362 -19.767 1.00 82.81 255 ASP A O 1
ATOM 2022 N N . HIS A 1 256 ? 16.920 5.875 -21.434 1.00 82.94 256 HIS A N 1
ATOM 2023 C CA . HIS A 1 256 ? 17.341 6.829 -22.459 1.00 82.94 256 HIS A CA 1
ATOM 2024 C C . HIS A 1 256 ? 16.182 7.705 -22.966 1.00 82.94 256 HIS A C 1
ATOM 2026 O O . HIS A 1 256 ? 16.420 8.778 -23.523 1.00 82.94 256 HIS A O 1
ATOM 2032 N N . LEU A 1 257 ? 14.933 7.270 -22.771 1.00 80.81 257 LEU A N 1
ATOM 2033 C CA . LEU A 1 257 ? 13.742 8.043 -23.098 1.00 80.81 257 LEU A CA 1
ATOM 2034 C C . LEU A 1 257 ? 13.349 8.940 -21.916 1.00 80.81 257 LEU A C 1
ATOM 2036 O O . LEU A 1 257 ? 13.489 8.544 -20.753 1.00 80.81 257 LEU A O 1
ATOM 2040 N N . PRO A 1 258 ? 12.790 10.137 -22.174 1.00 75.62 258 PRO A N 1
ATOM 2041 C CA . PRO A 1 258 ? 12.333 11.027 -21.117 1.00 75.62 258 PRO A CA 1
ATOM 2042 C C . PRO A 1 258 ? 11.417 10.308 -20.123 1.00 75.62 258 PRO A C 1
ATOM 2044 O O . PRO A 1 258 ? 10.334 9.828 -20.463 1.00 75.62 258 PRO A O 1
ATOM 2047 N N . ASN A 1 259 ? 11.848 10.262 -18.862 1.00 69.50 259 ASN A N 1
ATOM 2048 C CA . ASN A 1 259 ? 11.111 9.642 -17.766 1.00 69.50 259 ASN A CA 1
ATOM 2049 C C . ASN A 1 259 ? 10.782 8.140 -17.967 1.00 69.50 259 ASN A C 1
ATOM 2051 O O . ASN A 1 259 ? 9.803 7.678 -17.370 1.00 69.50 259 ASN A O 1
ATOM 2055 N N . GLY A 1 260 ? 11.562 7.402 -18.766 1.00 75.88 260 GLY A N 1
ATOM 2056 C CA . GLY A 1 260 ? 11.409 5.957 -18.995 1.00 75.88 260 GLY A CA 1
ATOM 2057 C C . GLY A 1 260 ? 10.530 5.557 -20.190 1.00 75.88 260 GLY A C 1
ATOM 2058 O O . GLY A 1 260 ? 10.285 4.369 -20.377 1.00 75.88 260 GLY A O 1
ATOM 2059 N N . GLY A 1 261 ? 10.037 6.514 -20.987 1.00 83.06 261 GLY A N 1
ATOM 2060 C CA . GLY A 1 261 ? 9.169 6.237 -22.144 1.00 83.06 261 GLY A CA 1
ATOM 2061 C C . GLY A 1 261 ? 7.758 5.761 -21.769 1.00 83.06 261 GLY A C 1
ATOM 2062 O O . GLY A 1 261 ? 7.260 6.088 -20.689 1.00 83.06 261 GLY A O 1
ATOM 2063 N N . LEU A 1 262 ? 7.121 4.995 -22.662 1.00 79.94 262 LEU A N 1
ATOM 2064 C CA . LEU A 1 262 ? 5.793 4.375 -22.512 1.00 79.94 262 LEU A CA 1
ATOM 2065 C C . LEU A 1 262 ? 5.806 3.124 -21.607 1.00 79.94 262 LEU A C 1
AT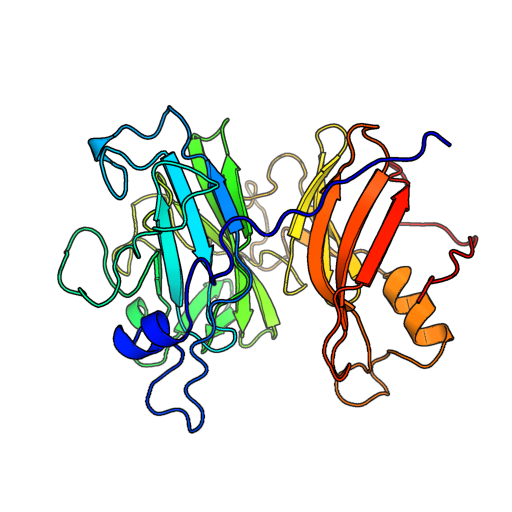OM 2067 O O . LEU A 1 262 ? 4.967 2.236 -21.759 1.00 79.94 262 LEU A O 1
ATOM 2071 N N . GLY A 1 263 ? 6.755 3.034 -20.672 1.00 82.62 263 GLY A N 1
ATOM 2072 C CA . GLY A 1 263 ? 6.862 1.913 -19.741 1.00 82.62 263 GLY A CA 1
ATOM 2073 C C . GLY A 1 263 ? 5.594 1.710 -18.904 1.00 82.62 263 GLY A C 1
ATOM 2074 O O . GLY A 1 263 ? 4.841 2.658 -18.622 1.00 82.62 263 GLY 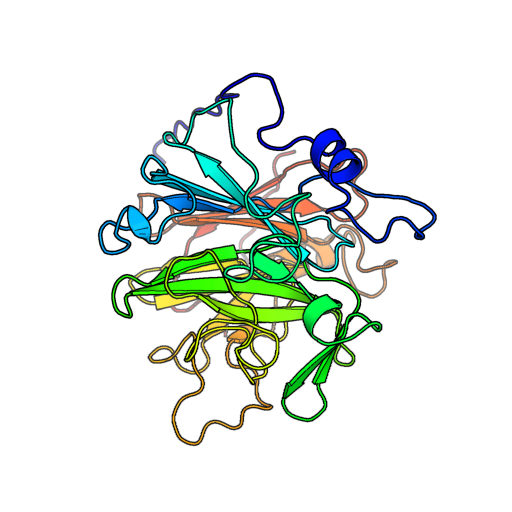A O 1
ATOM 2075 N N . LEU A 1 264 ? 5.385 0.460 -18.482 1.00 88.12 264 LEU A N 1
ATOM 2076 C CA . LEU A 1 264 ? 4.240 0.046 -17.674 1.00 88.12 264 LEU A CA 1
ATOM 2077 C C . LEU A 1 264 ? 4.152 0.864 -16.379 1.00 88.12 264 LEU A C 1
ATOM 2079 O O . LEU A 1 264 ? 5.129 1.020 -15.635 1.00 88.12 264 LEU A O 1
ATOM 2083 N N . ARG A 1 265 ? 2.951 1.355 -16.077 1.00 82.81 265 ARG A N 1
ATOM 2084 C CA . ARG A 1 265 ? 2.620 2.096 -14.862 1.00 82.81 265 ARG A CA 1
ATOM 2085 C C . ARG A 1 265 ? 1.253 1.658 -14.324 1.00 82.81 265 ARG A C 1
ATOM 2087 O O . ARG A 1 265 ? 0.446 1.111 -15.054 1.00 82.81 265 ARG A O 1
ATOM 2094 N N . HIS A 1 266 ? 1.009 1.898 -13.034 1.00 85.44 266 HIS A N 1
ATOM 2095 C CA . HIS A 1 266 ? -0.293 1.690 -12.385 1.00 85.44 266 HIS A CA 1
ATOM 2096 C C . HIS A 1 266 ? -0.909 0.308 -12.686 1.00 85.44 266 HIS A C 1
ATOM 2098 O O . HIS A 1 266 ? -1.826 0.189 -13.492 1.00 85.44 266 HIS A O 1
ATOM 2104 N N . GLY A 1 267 ? -0.386 -0.736 -12.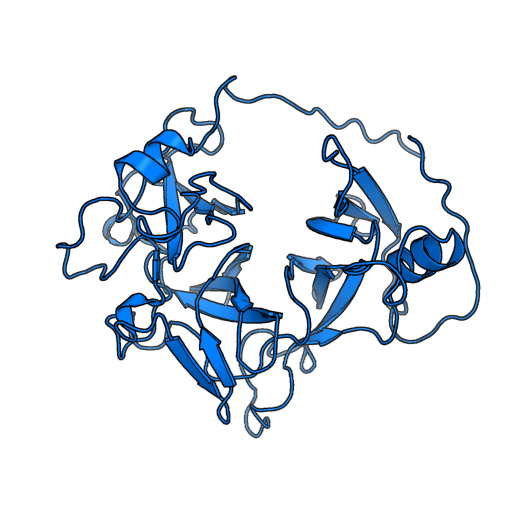043 1.00 86.69 267 GLY A N 1
ATOM 2105 C CA . GLY A 1 267 ? -0.840 -2.107 -12.268 1.00 86.69 267 GLY A CA 1
ATOM 2106 C C . GLY A 1 267 ? -1.981 -2.555 -11.351 1.00 86.69 267 GLY A C 1
ATOM 2107 O O . GLY A 1 267 ? -2.203 -1.986 -10.278 1.00 86.69 267 GLY A O 1
ATOM 2108 N N . SER A 1 268 ? -2.647 -3.626 -11.762 1.00 88.12 268 SER A N 1
ATOM 2109 C CA . SER A 1 268 ? -3.428 -4.562 -10.954 1.00 88.12 268 SER A CA 1
ATOM 2110 C C . SER A 1 268 ? -3.192 -5.965 -11.516 1.00 88.12 268 SER A C 1
ATOM 2112 O O . SER A 1 268 ? -2.923 -6.110 -12.709 1.00 88.12 268 SER A O 1
ATOM 2114 N N . VAL A 1 269 ? -3.252 -6.982 -10.663 1.00 91.38 269 VAL A N 1
ATOM 2115 C CA . VAL A 1 269 ? -2.973 -8.369 -11.043 1.00 91.38 269 VAL A CA 1
ATOM 2116 C C . VAL A 1 269 ? -4.065 -9.299 -10.533 1.00 91.38 269 VAL A C 1
ATOM 2118 O O . VAL A 1 269 ? -4.680 -9.031 -9.500 1.00 91.38 269 VAL A O 1
ATOM 2121 N N . ARG A 1 270 ? -4.300 -10.396 -11.251 1.00 89.38 270 ARG A N 1
ATOM 2122 C CA . ARG A 1 270 ? -5.227 -11.457 -10.853 1.00 89.38 270 ARG A CA 1
ATOM 2123 C C . ARG A 1 270 ? -4.699 -12.811 -11.306 1.00 89.38 270 ARG A C 1
ATOM 2125 O O . ARG A 1 270 ? -4.490 -13.015 -12.497 1.00 89.38 270 ARG A O 1
ATOM 2132 N N . VAL A 1 271 ? -4.555 -13.749 -10.373 1.00 89.69 271 VAL A N 1
ATOM 2133 C CA . VAL A 1 271 ? -4.360 -15.165 -10.716 1.00 89.69 271 VAL A CA 1
ATOM 2134 C C . VAL A 1 271 ? -5.706 -15.758 -11.123 1.00 89.69 271 VAL A C 1
ATOM 2136 O O . VAL A 1 271 ? -6.710 -15.570 -10.434 1.00 89.69 271 VAL A O 1
ATOM 2139 N N . MET A 1 272 ? -5.734 -16.416 -12.275 1.00 87.75 272 MET A N 1
ATOM 2140 C CA . MET A 1 272 ? -6.937 -16.979 -12.878 1.00 87.75 272 MET A CA 1
ATOM 2141 C C . MET A 1 272 ? -7.363 -18.283 -12.199 1.00 87.75 272 MET A C 1
ATOM 2143 O O . MET A 1 272 ? -6.584 -18.930 -11.504 1.00 87.75 272 MET A O 1
ATOM 2147 N N . GLU A 1 273 ? -8.615 -18.691 -12.423 1.00 86.38 273 GLU A N 1
ATOM 2148 C CA . GLU A 1 273 ? -9.186 -19.919 -11.843 1.00 86.38 273 GLU A CA 1
ATOM 2149 C C . GLU A 1 273 ? -8.464 -21.201 -12.281 1.00 86.38 273 GLU A C 1
ATOM 2151 O O . GLU A 1 273 ? -8.525 -22.207 -11.578 1.00 86.38 273 GLU A O 1
ATOM 2156 N N . ASP A 1 274 ? -7.766 -21.173 -13.422 1.00 86.19 274 ASP A N 1
ATOM 2157 C CA . ASP A 1 274 ? -6.907 -22.280 -13.856 1.00 86.19 274 ASP A CA 1
ATOM 2158 C C . ASP A 1 274 ? -5.697 -22.495 -12.932 1.00 86.19 274 ASP A C 1
ATOM 2160 O O . ASP A 1 274 ? -5.054 -23.542 -12.998 1.00 86.19 274 ASP A O 1
ATOM 2164 N N . GLY A 1 275 ? -5.409 -21.524 -12.062 1.00 86.62 275 GLY A N 1
ATOM 2165 C CA . GLY A 1 275 ? -4.296 -21.535 -11.131 1.00 86.62 275 GLY A CA 1
ATOM 2166 C C . GLY A 1 275 ? -2.933 -21.384 -11.794 1.00 86.62 275 GLY A C 1
ATOM 2167 O O . GLY A 1 275 ? -1.943 -21.488 -11.084 1.00 86.62 275 GLY A O 1
ATOM 2168 N N . GLU A 1 276 ? -2.861 -21.151 -13.106 1.00 87.81 276 GLU A N 1
ATOM 2169 C CA . GLU A 1 276 ? -1.620 -21.112 -13.890 1.00 87.81 276 GLU A CA 1
ATOM 2170 C C . GLU A 1 276 ? -1.483 -19.834 -14.722 1.00 87.81 276 GLU A C 1
ATOM 2172 O O . GLU A 1 276 ? -0.395 -19.563 -15.210 1.00 87.81 276 GLU A O 1
ATOM 2177 N N . THR A 1 277 ? -2.529 -19.024 -14.874 1.00 87.56 277 THR A N 1
ATOM 2178 C CA . THR A 1 277 ? -2.466 -17.775 -15.644 1.00 87.56 277 THR A CA 1
ATOM 2179 C C . THR A 1 277 ? -2.508 -16.559 -14.720 1.00 87.56 277 THR A C 1
ATOM 2181 O O . THR A 1 277 ? -3.387 -16.447 -13.863 1.00 87.56 277 THR A O 1
ATOM 2184 N N . LEU A 1 278 ? -1.591 -15.610 -14.917 1.00 89.88 278 LEU A N 1
ATOM 2185 C CA . LEU A 1 278 ? -1.629 -14.283 -14.305 1.00 89.88 278 LEU A CA 1
ATOM 2186 C C . LEU A 1 278 ? -2.140 -13.263 -15.317 1.00 89.88 278 LEU A C 1
ATOM 2188 O O . LEU A 1 278 ? -1.486 -13.000 -16.322 1.00 89.88 278 LEU A O 1
ATOM 2192 N N . GLU A 1 279 ? -3.277 -12.641 -15.030 1.00 90.50 279 GLU A N 1
ATOM 2193 C CA . GLU A 1 279 ? -3.710 -11.445 -15.744 1.00 90.50 279 GLU A CA 1
ATOM 2194 C C . GLU A 1 279 ? -3.119 -10.201 -15.089 1.00 90.50 279 GLU A C 1
ATOM 2196 O O . GLU A 1 279 ? -3.235 -9.994 -13.879 1.00 90.50 279 GLU A O 1
ATOM 2201 N N . VAL A 1 280 ? -2.533 -9.341 -15.914 1.00 87.81 280 VAL A N 1
ATOM 2202 C CA . VAL A 1 280 ? -1.995 -8.048 -15.513 1.00 87.81 280 VAL A CA 1
ATOM 2203 C C . VAL A 1 280 ? -2.729 -6.960 -16.281 1.00 87.81 280 VAL A C 1
ATOM 2205 O O . VAL A 1 280 ? -2.684 -6.906 -17.510 1.00 87.81 280 VAL A O 1
ATOM 2208 N N . PHE A 1 281 ? -3.358 -6.050 -15.544 1.00 87.25 281 PHE A N 1
ATOM 2209 C CA . PHE A 1 281 ? -3.984 -4.846 -16.076 1.00 87.25 281 PHE A CA 1
ATOM 2210 C C . PHE A 1 281 ? -3.130 -3.644 -15.714 1.00 87.25 281 PHE A C 1
ATOM 2212 O O . PHE A 1 281 ? -2.744 -3.482 -14.557 1.00 87.25 281 PHE A O 1
ATOM 2219 N N . TYR A 1 282 ? -2.831 -2.789 -16.681 1.00 86.44 282 TYR A N 1
ATOM 2220 C CA . TYR A 1 282 ? -1.934 -1.665 -16.452 1.00 86.44 282 TYR A CA 1
ATOM 2221 C C . TYR A 1 282 ? -2.244 -0.483 -17.356 1.00 86.44 282 TYR A C 1
ATOM 2223 O O . TYR A 1 282 ? -2.936 -0.609 -18.363 1.00 86.44 282 TYR A O 1
ATOM 2231 N N . SER A 1 283 ? -1.702 0.676 -17.003 1.00 85.19 283 SER A N 1
ATOM 2232 C CA . SER A 1 283 ? -1.636 1.823 -17.897 1.00 85.19 283 SER A CA 1
ATOM 2233 C C . SER A 1 283 ? -0.197 2.102 -18.317 1.00 85.19 283 SER A C 1
ATOM 2235 O O . SER A 1 283 ? 0.759 1.550 -17.769 1.00 85.19 283 SER A O 1
ATOM 2237 N N . ARG A 1 284 ? 0.001 2.960 -19.316 1.00 83.81 284 ARG A N 1
ATOM 2238 C CA . ARG A 1 284 ? 1.344 3.362 -19.744 1.00 83.81 284 ARG A CA 1
ATOM 2239 C C . ARG A 1 284 ? 1.572 4.827 -19.479 1.00 83.81 284 ARG A C 1
ATOM 2241 O O . ARG A 1 284 ? 0.700 5.679 -19.651 1.00 83.81 284 ARG A O 1
ATOM 2248 N N . LYS A 1 285 ? 2.791 5.133 -19.052 1.00 80.69 285 LYS A N 1
ATOM 2249 C CA . LYS A 1 285 ? 3.200 6.515 -18.840 1.00 80.69 285 LYS A CA 1
ATOM 2250 C C . LYS A 1 285 ? 3.153 7.267 -20.174 1.00 80.69 285 LYS A C 1
ATOM 2252 O O . LYS A 1 285 ? 3.612 6.735 -21.170 1.00 80.69 285 LYS A O 1
ATOM 2257 N N . TRP A 1 286 ? 2.645 8.500 -20.177 1.00 77.62 286 TRP A N 1
ATOM 2258 C CA . TRP A 1 286 ? 2.578 9.381 -21.362 1.00 77.62 286 TRP A CA 1
ATOM 2259 C C . TRP A 1 286 ? 1.669 8.920 -22.505 1.00 77.62 286 TRP A C 1
ATOM 2261 O O . TRP A 1 286 ? 1.643 9.567 -23.549 1.00 77.62 286 TRP A O 1
ATOM 2271 N N . GLU A 1 287 ? 0.909 7.844 -22.324 1.00 78.69 287 GLU A N 1
ATOM 2272 C CA . GLU A 1 287 ? -0.136 7.494 -23.276 1.00 78.69 287 GLU A CA 1
ATOM 2273 C C . GLU A 1 287 ? -1.287 8.506 -23.167 1.00 78.69 287 GLU A C 1
ATOM 2275 O O . GLU A 1 287 ? -1.796 8.754 -22.073 1.00 78.69 287 GLU A O 1
ATOM 2280 N N . GLU A 1 288 ? -1.685 9.113 -24.290 1.00 75.56 288 GLU A N 1
ATOM 2281 C CA . GLU A 1 288 ? -2.767 10.102 -24.340 1.00 75.56 288 GLU A CA 1
ATOM 2282 C C . GLU A 1 288 ? -3.844 9.701 -25.375 1.00 75.56 288 GLU A C 1
ATOM 2284 O O . GLU A 1 288 ? -3.554 9.639 -26.574 1.00 75.56 288 GLU A O 1
ATOM 2289 N N . PRO A 1 289 ? -5.101 9.440 -24.951 1.00 74.88 289 PRO A N 1
ATOM 2290 C CA . PRO A 1 289 ? -5.538 9.316 -23.555 1.00 74.88 289 PRO A CA 1
ATOM 2291 C C . PRO A 1 289 ? -4.895 8.096 -22.878 1.00 74.88 289 PRO A C 1
ATOM 2293 O O . PRO A 1 289 ? -4.604 7.117 -23.557 1.00 74.88 289 PRO A O 1
ATOM 2296 N N . GLU A 1 290 ? -4.720 8.131 -21.555 1.00 63.72 290 GLU A N 1
ATOM 2297 C CA . GLU A 1 290 ? -4.235 6.968 -20.799 1.00 63.72 290 GLU A CA 1
ATOM 2298 C C . GLU A 1 290 ? -5.266 5.834 -20.934 1.00 63.72 290 GLU A C 1
ATOM 2300 O O . GLU A 1 290 ? -6.452 6.023 -20.644 1.00 63.72 290 GLU A O 1
ATOM 2305 N N . ARG A 1 291 ? -4.832 4.675 -21.441 1.00 72.94 291 ARG A N 1
ATOM 2306 C CA . ARG A 1 291 ? -5.682 3.498 -21.666 1.00 72.94 291 ARG A CA 1
ATOM 2307 C C . ARG A 1 291 ? -5.334 2.411 -20.659 1.00 72.94 291 ARG A C 1
ATOM 2309 O O . ARG A 1 291 ? -4.203 2.331 -20.187 1.00 72.94 291 ARG A O 1
ATOM 2316 N N . LEU A 1 292 ? -6.321 1.576 -20.345 1.00 72.25 292 LEU A N 1
ATOM 2317 C CA . LEU A 1 292 ? -6.087 0.310 -19.660 1.00 72.25 292 LEU A CA 1
ATOM 2318 C C . LEU A 1 292 ? -5.710 -0.733 -20.715 1.00 72.25 292 LEU A C 1
ATOM 2320 O O . LEU A 1 292 ? -6.485 -0.973 -21.639 1.00 72.25 292 LEU A O 1
ATOM 2324 N N . ALA A 1 293 ? -4.529 -1.319 -20.570 1.00 71.44 293 ALA A N 1
ATOM 2325 C CA . ALA A 1 293 ? -4.046 -2.462 -21.330 1.00 71.44 293 ALA A CA 1
ATOM 2326 C C . ALA A 1 293 ? -4.096 -3.727 -20.457 1.00 71.44 293 ALA A C 1
ATOM 2328 O O . ALA A 1 293 ? -4.129 -3.636 -19.226 1.00 71.44 293 ALA A O 1
ATOM 2329 N N . GLY A 1 294 ? -4.104 -4.899 -21.096 1.00 73.50 294 GLY A N 1
ATOM 2330 C CA . GLY A 1 294 ? -4.105 -6.198 -20.426 1.00 73.50 294 GLY A CA 1
ATOM 2331 C C . GLY A 1 294 ? -3.134 -7.172 -21.087 1.00 73.50 294 GLY A C 1
ATOM 2332 O O . GLY A 1 294 ? -3.051 -7.219 -22.314 1.00 73.50 294 GLY A O 1
ATOM 2333 N N . VAL A 1 295 ? -2.414 -7.945 -20.276 1.00 74.44 295 VAL A N 1
ATOM 2334 C CA . VAL A 1 295 ? -1.602 -9.092 -20.709 1.00 74.44 295 VAL A CA 1
ATOM 2335 C C . VAL A 1 295 ? -1.905 -10.288 -19.807 1.00 74.44 295 VAL A C 1
ATOM 2337 O O . VAL A 1 295 ? -2.270 -10.106 -18.646 1.00 74.44 295 VAL A O 1
ATOM 2340 N N . ALA A 1 296 ? -1.807 -11.496 -20.356 1.00 77.31 296 ALA A N 1
ATOM 2341 C CA . ALA A 1 296 ? -1.950 -12.741 -19.617 1.00 77.31 296 ALA A CA 1
ATOM 2342 C C . ALA A 1 296 ? -0.671 -13.562 -19.799 1.00 77.31 296 ALA A C 1
ATOM 2344 O O . ALA A 1 296 ? -0.300 -13.855 -20.936 1.00 77.31 296 ALA A O 1
ATOM 2345 N N . ASP A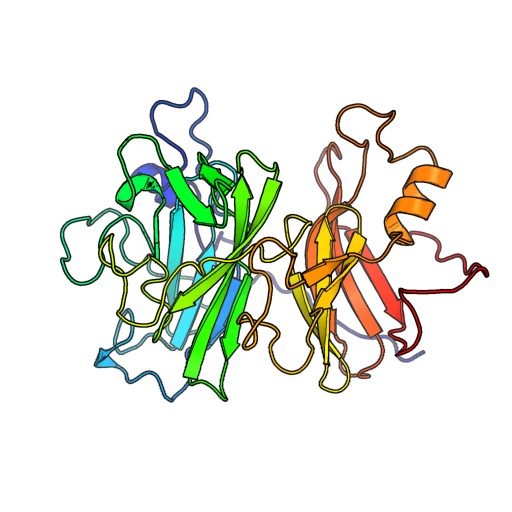 1 297 ? -0.030 -13.916 -18.688 1.00 75.81 297 ASP A N 1
ATOM 2346 C CA . ASP A 1 297 ? 1.215 -14.682 -18.659 1.00 75.81 297 ASP A CA 1
ATOM 2347 C C . ASP A 1 297 ? 0.999 -16.034 -17.968 1.00 75.81 297 ASP A C 1
ATOM 2349 O O . ASP A 1 297 ? 0.318 -16.121 -16.944 1.00 75.81 297 ASP A O 1
ATOM 2353 N N . GLU A 1 298 ? 1.602 -17.096 -18.506 1.00 78.69 298 GLU A N 1
ATOM 2354 C CA . GLU A 1 298 ? 1.642 -18.401 -17.838 1.00 78.69 298 GLU A CA 1
ATOM 2355 C C . GLU A 1 298 ? 2.640 -18.359 -16.670 1.00 78.69 298 GLU A C 1
ATOM 2357 O O . GLU A 1 298 ? 3.843 -18.135 -16.840 1.00 78.69 298 GLU A O 1
ATOM 2362 N N . LEU A 1 299 ? 2.138 -18.604 -15.465 1.00 76.81 299 LEU A N 1
ATOM 2363 C CA . LEU A 1 299 ? 2.915 -18.733 -14.246 1.00 76.81 299 LEU A CA 1
ATOM 2364 C C . LEU A 1 299 ? 3.721 -20.035 -14.281 1.00 76.81 299 LEU A C 1
ATOM 2366 O O . LEU A 1 299 ? 3.208 -21.110 -14.589 1.00 76.81 299 LEU A O 1
ATOM 2370 N N . SER A 1 300 ? 5.008 -19.957 -13.931 1.00 72.38 300 SER A N 1
ATOM 2371 C CA . SER A 1 300 ? 5.840 -21.148 -13.759 1.00 72.38 300 SER A CA 1
ATOM 2372 C C . SER A 1 300 ? 6.783 -21.013 -12.553 1.00 72.38 300 SER A C 1
ATOM 2374 O O . SER A 1 300 ? 7.407 -19.964 -12.388 1.00 72.38 300 SER A O 1
ATOM 2376 N N . PRO A 1 301 ? 6.982 -22.073 -11.737 1.00 53.22 301 PRO A N 1
ATOM 2377 C CA . PRO A 1 301 ? 7.827 -22.022 -10.530 1.00 53.22 301 PRO A CA 1
ATOM 2378 C C . PRO A 1 301 ? 9.330 -21.808 -10.781 1.00 53.22 301 PRO A C 1
ATOM 2380 O O . PRO A 1 301 ? 10.126 -21.809 -9.849 1.00 53.22 301 PRO A O 1
ATOM 2383 N N . ARG A 1 302 ? 9.765 -21.731 -12.044 1.00 47.31 302 ARG A N 1
ATOM 2384 C CA . ARG A 1 302 ? 11.168 -21.531 -12.441 1.00 47.31 302 ARG A CA 1
ATOM 2385 C C . ARG A 1 302 ? 11.224 -20.495 -13.561 1.00 47.31 302 ARG A C 1
ATOM 2387 O O . ARG A 1 302 ? 11.528 -20.850 -14.700 1.00 47.31 302 ARG A O 1
ATOM 2394 N N . GLY A 1 303 ? 10.866 -19.252 -13.240 1.00 44.34 303 GLY A N 1
ATOM 2395 C CA . GLY A 1 303 ? 10.616 -18.218 -14.248 1.00 44.34 303 GLY A CA 1
ATOM 2396 C C . GLY A 1 303 ? 11.463 -16.955 -14.150 1.00 44.34 303 GLY A C 1
ATOM 2397 O O . GLY A 1 303 ? 11.976 -16.518 -15.172 1.00 44.34 303 GLY A O 1
ATOM 2398 N N . TYR A 1 304 ? 11.660 -16.374 -12.966 1.00 47.53 304 TYR A N 1
ATOM 2399 C CA . TYR A 1 304 ? 12.139 -14.982 -12.906 1.00 47.53 304 TYR A CA 1
ATOM 2400 C C . TYR A 1 304 ? 13.650 -14.813 -12.673 1.00 47.53 304 TYR A C 1
ATOM 2402 O O . TYR A 1 304 ? 14.170 -13.712 -12.818 1.00 47.53 304 TYR A O 1
ATOM 2410 N N . GLY A 1 305 ? 14.375 -15.906 -12.393 1.00 38.50 305 GLY A N 1
ATOM 2411 C CA . GLY A 1 305 ? 15.826 -15.891 -12.139 1.00 38.50 305 GLY A CA 1
ATOM 2412 C C . GLY A 1 305 ? 16.718 -16.508 -13.225 1.00 38.50 305 GLY A C 1
ATOM 2413 O O . GLY A 1 305 ? 17.936 -16.467 -13.106 1.00 38.50 305 GLY A O 1
ATOM 2414 N N . SER A 1 306 ? 16.171 -17.132 -14.274 1.00 37.47 306 SER A N 1
ATOM 2415 C CA . SER A 1 306 ? 16.964 -17.563 -15.440 1.00 37.47 306 SER A CA 1
ATOM 2416 C C . SER A 1 306 ? 16.080 -18.139 -16.541 1.00 37.47 306 SER A C 1
ATOM 2418 O O . SER A 1 306 ? 15.543 -19.232 -16.388 1.00 37.47 306 SER A O 1
ATOM 2420 N N . ARG A 1 307 ? 16.002 -17.469 -17.698 1.00 32.56 307 ARG A N 1
ATOM 2421 C CA . ARG A 1 307 ? 15.869 -18.136 -19.006 1.00 32.56 307 ARG A CA 1
ATOM 2422 C C . ARG A 1 307 ? 16.154 -17.171 -20.158 1.00 32.56 307 ARG A C 1
ATOM 2424 O O . ARG A 1 307 ? 15.362 -16.307 -20.499 1.00 32.56 307 ARG A O 1
ATOM 2431 N N . ARG A 1 308 ? 17.291 -17.409 -20.821 1.00 34.69 308 ARG A N 1
ATOM 2432 C CA . ARG A 1 308 ? 17.436 -17.163 -22.260 1.00 34.69 308 ARG A CA 1
ATOM 2433 C C . ARG A 1 308 ? 16.429 -18.061 -22.985 1.00 34.69 308 ARG A C 1
ATOM 2435 O O . ARG A 1 308 ? 16.483 -19.274 -22.795 1.00 34.69 308 ARG A O 1
ATOM 2442 N N . GLY A 1 309 ? 15.583 -17.498 -23.839 1.00 28.16 309 GLY A N 1
ATOM 2443 C CA . GLY A 1 309 ? 14.736 -18.267 -24.756 1.00 28.16 309 GLY A CA 1
ATOM 2444 C C . GLY A 1 309 ? 13.359 -17.642 -24.900 1.00 28.16 309 GLY A C 1
ATOM 2445 O O . GLY A 1 309 ? 12.516 -17.826 -24.033 1.00 28.16 309 GLY A O 1
ATOM 2446 N N . GLY A 1 310 ? 13.179 -16.878 -25.976 1.00 36.12 310 GLY A N 1
ATOM 2447 C CA . GLY A 1 310 ? 12.008 -16.040 -26.195 1.00 36.12 310 GLY A CA 1
ATOM 2448 C C . GLY A 1 310 ? 10.711 -16.793 -26.455 1.00 36.12 310 GLY A C 1
ATOM 2449 O O . GLY A 1 310 ? 10.719 -17.929 -26.923 1.00 36.12 310 GLY A O 1
ATOM 2450 N N . LEU A 1 311 ? 9.607 -16.086 -26.230 1.00 28.95 311 LEU A N 1
ATOM 2451 C CA . LEU A 1 311 ? 8.285 -16.384 -26.758 1.00 28.95 311 LEU A CA 1
ATOM 2452 C C . LEU A 1 311 ? 7.596 -15.052 -27.060 1.00 28.95 311 LEU A C 1
ATOM 2454 O O . LEU A 1 311 ? 7.473 -14.197 -26.195 1.00 28.95 311 LEU A O 1
ATOM 2458 N N . GLY A 1 312 ? 7.200 -14.879 -28.321 1.00 31.83 312 GLY A N 1
ATOM 2459 C CA . GLY A 1 312 ? 6.480 -13.702 -28.782 1.00 31.83 312 GLY A CA 1
ATOM 2460 C C . GLY A 1 312 ? 5.008 -13.770 -28.396 1.00 31.83 312 GLY A C 1
ATOM 2461 O O . GLY A 1 312 ? 4.276 -14.617 -28.907 1.00 31.83 312 GLY A O 1
ATOM 2462 N N . GLY A 1 313 ? 4.572 -12.832 -27.562 1.00 29.30 313 GLY A N 1
ATOM 2463 C CA . GLY A 1 313 ? 3.172 -12.450 -27.413 1.00 29.30 313 GLY A CA 1
ATOM 2464 C C . GLY A 1 313 ? 2.926 -11.155 -28.181 1.00 29.30 313 GLY A C 1
ATOM 2465 O O . GLY A 1 313 ? 3.456 -10.107 -27.830 1.00 29.30 313 GLY A O 1
ATOM 2466 N N . ARG A 1 314 ? 2.150 -11.202 -29.270 1.00 27.27 314 ARG A N 1
ATOM 2467 C CA . ARG A 1 314 ? 1.738 -9.981 -29.981 1.00 27.27 314 ARG A CA 1
ATOM 2468 C C . ARG A 1 314 ? 0.690 -9.242 -29.150 1.00 27.27 314 ARG A C 1
ATOM 2470 O O . ARG A 1 314 ? -0.385 -9.790 -28.919 1.00 27.27 314 ARG A O 1
ATOM 2477 N N . CYS A 1 315 ? 0.970 -7.988 -28.796 1.00 28.48 315 CYS A N 1
ATOM 2478 C CA . CYS A 1 315 ? -0.032 -7.046 -28.298 1.00 28.48 315 CYS A CA 1
ATOM 2479 C C . CYS A 1 315 ? -1.163 -6.874 -29.329 1.00 28.48 315 CYS A C 1
ATOM 2481 O O . CYS A 1 315 ? -0.926 -6.432 -30.457 1.00 28.48 315 CYS A O 1
ATOM 2483 N N . GLY A 1 316 ? -2.392 -7.223 -28.944 1.00 26.47 316 GLY A N 1
ATOM 2484 C CA . GLY A 1 316 ? -3.612 -6.753 -29.602 1.00 26.47 316 GLY A CA 1
ATOM 2485 C C . GLY A 1 316 ? -3.966 -5.358 -29.084 1.00 26.47 316 GLY A C 1
ATOM 2486 O O . GLY A 1 316 ? -3.853 -5.114 -27.886 1.00 26.47 316 GLY A O 1
ATOM 2487 N N . ALA A 1 317 ? -4.306 -4.455 -30.006 1.00 28.31 317 ALA A N 1
ATOM 2488 C CA . ALA A 1 317 ? -4.555 -3.027 -29.782 1.00 28.31 317 ALA A CA 1
ATOM 2489 C C . ALA A 1 317 ? -5.848 -2.707 -29.015 1.00 28.31 317 ALA A C 1
ATOM 2491 O O . ALA A 1 317 ? -6.807 -3.506 -29.117 1.00 28.31 317 ALA A O 1
#

Sequence (317 aa):
MSEVTYRVEKLHGRPIVDGSDVRRLRIGADPNRSRLRGDAMFPTVVRIPDWVPAQDRAHPDANYYLYCASHHGTSIHMAWSDRVDSADWTLFNAGRLDDPRFPGRGVFDLRLGNETETIDVVDGIVLKGHVSSPEVIVDEDNRHFIMVVHGSSNDGQRSFVATSKCGLNFNRPEVGGEEGHGLKRLKFADRNYLRVFTYRGDWYGFAQRGFFLEPADPEHPWDAPAGWNTSDPLWVSAESSPIEDDLVADGLAGDHLPNGGLGLRHGSVRVMEDGETLEVFYSRKWEEPERLAGVADELSPRGYGSRRGGLGGRCGA